Protein AF-A0A9Q0IZZ0-F1 (afdb_monomer_lite)

pLDDT: mean 81.44, std 19.73, range [28.39, 98.38]

Secondary structure (DSSP, 8-state):
-----------------S---PPSTT-TT----HHHHHHHHHHHHHHHHHHHHHPPPSSHHHHHHHHHH----B----HHHHHHHTT--TTSHHHHHHHHHHHHHHHHHHHHHHHHHHHHH---TTGGGS----HHHHTTPPPPSSS-HHHHHHHHHHH--S-S--B-----HHHHHHHTPPPTTPPPS-SEEEEEETTEEEEEE------

Radius of gyration: 22.59 Å; chains: 1; bounding box: 78×57×53 Å

Foldseek 3Di:
DDDDDDDPDDDDDPPDDPDFLAADDPGPPDGDDLVVLLVVLLVVLVVLLVCLVVPDDPDVVVNVVCQQAVADADFDFQLQVSCLSSNHDCPDPSSVVVVLSSVVSSQLSSLVSQLVVLQVPNAHNCQVVDPLDDPCVVVVHDHDPPDDVVVSSVSCVVRNGHHNYRHDHDFCVPVCVVVVGHTTSDHDPDQWDWDDDPVGIDIDGNDRPDD

InterPro domains:
  IPR000788 Ribonucleotide reductase large subunit, C-terminal [PF02867] (28-208)
  IPR000788 Ribonucleotide reductase large subunit, C-terminal [PR01183] (32-55)
  IPR000788 Ribonucleotide reductase large subunit, C-terminal [PR01183] (70-92)
  IPR000788 Ribonucleotide reductase large subunit, C-terminal [PR01183] (98-121)
  IPR000788 Ribonucleotide reductase large subunit, C-terminal [PR01183] (160-187)
  IPR039718 Ribonucleoside-diphosphate reductase large subunit [PTHR11573] (22-207)

Structure (mmCIF, N/CA/C/O backbone):
data_AF-A0A9Q0IZZ0-F1
#
_entry.id   AF-A0A9Q0IZZ0-F1
#
loop_
_atom_site.group_PDB
_atom_site.id
_atom_site.type_symbol
_atom_site.label_atom_id
_atom_site.label_alt_id
_atom_site.label_comp_id
_atom_site.label_asym_id
_atom_site.label_entity_id
_atom_site.label_seq_id
_atom_site.pdbx_PDB_ins_code
_atom_site.Cartn_x
_atom_site.Cartn_y
_atom_site.Cartn_z
_atom_site.occupancy
_atom_site.B_iso_or_equiv
_atom_site.auth_seq_id
_atom_site.auth_comp_id
_atom_site.auth_asym_id
_atom_site.auth_atom_id
_atom_site.pdbx_PDB_model_num
ATOM 1 N N . MET A 1 1 ? -50.814 38.596 25.437 1.00 39.28 1 MET A N 1
ATOM 2 C CA . MET A 1 1 ? -50.962 38.287 23.999 1.00 39.28 1 MET A CA 1
ATOM 3 C C . MET A 1 1 ? -49.588 38.466 23.349 1.00 39.28 1 MET A C 1
ATOM 5 O O . MET A 1 1 ? -49.321 39.499 22.764 1.00 39.28 1 MET A O 1
ATOM 9 N N . THR A 1 2 ? -48.574 37.743 23.834 1.00 31.58 2 THR A N 1
ATOM 10 C CA . THR A 1 2 ? -47.994 36.507 23.250 1.00 31.58 2 THR A CA 1
ATOM 11 C C . THR A 1 2 ? -47.477 36.714 21.826 1.00 31.58 2 THR A C 1
ATOM 13 O O . THR A 1 2 ? -48.228 36.617 20.860 1.00 31.58 2 THR A O 1
ATOM 16 N N . ALA A 1 3 ? -46.182 37.027 21.746 1.00 32.81 3 ALA A N 1
ATOM 17 C CA . ALA A 1 3 ? -45.392 37.084 20.526 1.00 32.81 3 ALA A CA 1
ATOM 18 C C . ALA A 1 3 ? -45.198 35.667 19.960 1.00 32.81 3 ALA A C 1
ATOM 20 O O . ALA A 1 3 ? -44.815 34.755 20.692 1.00 32.81 3 ALA A O 1
ATOM 21 N N . ASN A 1 4 ? -45.476 35.497 18.667 1.00 32.34 4 ASN A N 1
ATOM 22 C CA . ASN A 1 4 ? -45.244 34.254 17.939 1.00 32.34 4 ASN A CA 1
ATOM 23 C C . ASN A 1 4 ? -43.753 34.112 17.612 1.00 32.34 4 ASN A C 1
ATOM 25 O O . ASN A 1 4 ? -43.205 34.888 16.830 1.00 32.34 4 ASN A O 1
ATOM 29 N N . HIS A 1 5 ? -43.128 33.100 18.205 1.00 33.25 5 HIS A N 1
ATOM 30 C CA . HIS A 1 5 ? -41.853 32.530 17.783 1.00 33.25 5 HIS A CA 1
ATOM 31 C C . HIS A 1 5 ? -42.109 31.632 16.559 1.00 33.25 5 HIS A C 1
ATOM 33 O O . HIS A 1 5 ? -42.972 30.759 16.648 1.00 33.25 5 HIS A O 1
ATOM 39 N N . PRO A 1 6 ? -41.398 31.788 15.431 1.00 34.41 6 PRO A N 1
ATOM 40 C CA . PRO A 1 6 ? -41.331 30.742 14.426 1.00 34.41 6 PRO A CA 1
ATOM 41 C C . PRO A 1 6 ? -40.165 29.800 14.747 1.00 34.41 6 PRO A C 1
ATOM 43 O O . PRO A 1 6 ? -39.001 30.207 14.740 1.00 34.41 6 PRO A O 1
ATOM 46 N N . ASP A 1 7 ? -40.501 28.543 15.030 1.00 35.91 7 ASP A N 1
ATOM 47 C CA . ASP A 1 7 ? -39.578 27.413 15.104 1.00 35.91 7 ASP A CA 1
ATOM 48 C C . ASP A 1 7 ? -38.925 27.177 13.733 1.00 35.91 7 ASP A C 1
ATOM 50 O O . ASP A 1 7 ? -39.538 26.638 12.811 1.00 35.91 7 ASP A O 1
ATOM 54 N N . PHE A 1 8 ? -37.659 27.569 13.589 1.00 33.00 8 PHE A N 1
ATOM 55 C CA . PHE A 1 8 ? -36.826 27.196 12.446 1.00 33.00 8 PHE A CA 1
ATOM 56 C C . PHE A 1 8 ? -36.131 25.860 12.740 1.00 33.00 8 PHE A C 1
ATOM 58 O O . PHE A 1 8 ? -34.946 25.796 13.054 1.00 33.00 8 PHE A O 1
ATOM 65 N N . ALA A 1 9 ? -36.891 24.772 12.644 1.00 40.91 9 ALA A N 1
ATOM 66 C CA . ALA A 1 9 ? -36.350 23.425 12.529 1.00 40.91 9 ALA A CA 1
ATOM 67 C C . ALA A 1 9 ? -36.699 22.890 11.136 1.00 40.91 9 ALA A C 1
ATOM 69 O O . ALA A 1 9 ? -37.775 22.339 10.924 1.00 40.91 9 ALA A O 1
ATOM 70 N N . SER A 1 10 ? -35.807 23.070 10.158 1.00 28.39 10 SER A N 1
ATOM 71 C CA . SER A 1 10 ? -35.897 22.333 8.893 1.00 28.39 10 SER A CA 1
ATOM 72 C C . SER A 1 10 ? -34.517 21.978 8.332 1.00 28.39 10 SER A C 1
ATOM 74 O O . SER A 1 10 ? -33.776 22.811 7.825 1.00 28.39 10 SER A O 1
ATOM 76 N N . SER A 1 11 ? -34.217 20.683 8.483 1.00 30.38 11 SER A N 1
ATOM 77 C CA . SER A 1 11 ? -33.481 19.808 7.561 1.00 30.38 11 SER A CA 1
ATOM 78 C C . SER A 1 11 ? -32.132 20.287 7.018 1.00 30.38 11 SER A C 1
ATOM 80 O O . SER A 1 11 ? -32.048 20.847 5.926 1.00 30.38 11 SER A O 1
ATOM 82 N N . VAL A 1 12 ? -31.057 19.906 7.713 1.00 35.44 12 VAL A N 1
ATOM 83 C CA . VAL A 1 12 ? -29.756 19.689 7.061 1.00 35.44 12 VAL A CA 1
ATOM 84 C C . VAL A 1 12 ? -29.856 18.379 6.262 1.00 35.44 12 VAL A C 1
ATOM 86 O O . VAL A 1 12 ? -30.313 17.385 6.833 1.00 35.44 12 VAL A O 1
ATOM 89 N N . PRO A 1 13 ? -29.481 18.338 4.970 1.00 32.31 13 PRO A N 1
ATOM 90 C CA . PRO A 1 13 ? -29.526 17.111 4.187 1.00 32.31 13 PRO A CA 1
ATOM 91 C C . PRO A 1 13 ? -28.508 16.113 4.740 1.00 32.31 13 PRO A C 1
ATOM 93 O O . PRO A 1 13 ? -27.316 16.405 4.818 1.00 32.31 13 PRO A O 1
ATOM 96 N N . THR A 1 14 ? -28.972 14.931 5.137 1.00 35.88 14 THR A N 1
ATOM 97 C CA . THR A 1 14 ? -28.103 13.807 5.483 1.00 35.88 14 THR A CA 1
ATOM 98 C C . THR A 1 14 ? -27.496 13.278 4.187 1.00 35.88 14 THR A C 1
ATOM 100 O O . THR A 1 14 ? -28.114 12.477 3.488 1.00 35.88 14 THR A O 1
ATOM 103 N N . GLU A 1 15 ? -26.311 13.769 3.823 1.00 34.94 15 GLU A N 1
ATOM 104 C CA . GLU A 1 15 ? -25.554 13.195 2.714 1.00 34.94 15 GLU A CA 1
ATOM 105 C C . GLU A 1 15 ? -25.262 11.720 3.013 1.00 34.94 15 GLU A C 1
ATOM 107 O O . GLU A 1 15 ? -24.741 11.346 4.069 1.00 34.94 15 GLU A O 1
ATOM 112 N N . SER A 1 16 ? -25.675 10.866 2.080 1.00 40.00 16 SER A N 1
ATOM 113 C CA . SER A 1 16 ? -25.486 9.424 2.112 1.00 40.00 16 SER A CA 1
ATOM 114 C C . SER A 1 16 ? -24.006 9.097 1.920 1.00 40.00 16 SER A C 1
ATOM 116 O O . SER A 1 16 ? -23.553 8.843 0.804 1.00 40.00 16 SER A O 1
ATOM 118 N N . HIS A 1 17 ? -23.235 9.124 3.003 1.00 36.56 17 HIS A N 1
ATOM 119 C CA . HIS A 1 17 ? -21.863 8.634 2.981 1.00 36.56 17 HIS A CA 1
ATOM 120 C C . HIS A 1 17 ? -21.839 7.100 3.084 1.00 36.56 17 HIS A C 1
ATOM 122 O O . HIS A 1 17 ? -22.561 6.535 3.913 1.00 36.56 17 HIS A O 1
ATOM 128 N N . PRO A 1 18 ? -21.019 6.415 2.270 1.00 41.31 18 PRO A N 1
ATOM 129 C CA . PRO A 1 18 ? -20.966 4.959 2.232 1.00 41.31 18 PRO A CA 1
ATOM 130 C C . PRO A 1 18 ? -20.439 4.393 3.559 1.00 41.31 18 PRO A C 1
ATOM 132 O O . PRO A 1 18 ? -19.535 4.959 4.167 1.00 41.31 18 PRO A O 1
ATOM 135 N N . SER A 1 19 ? -21.064 3.298 4.011 1.00 44.62 19 SER A N 1
ATOM 136 C CA . SER A 1 19 ? -20.677 2.383 5.106 1.00 44.62 19 SER A CA 1
ATOM 137 C C . SER A 1 19 ? -19.572 2.884 6.056 1.00 44.62 19 SER A C 1
ATOM 139 O O . SER A 1 19 ? -18.457 2.359 6.057 1.00 44.62 19 SER A O 1
ATOM 141 N N . LYS A 1 20 ? -19.875 3.902 6.870 1.00 50.19 20 LYS A N 1
ATOM 142 C CA . LYS A 1 20 ? -18.992 4.361 7.950 1.00 50.19 20 LYS A CA 1
ATOM 143 C C . LYS A 1 20 ? -18.985 3.302 9.055 1.00 50.19 20 LYS A C 1
ATOM 145 O O . LYS A 1 20 ? -20.026 3.039 9.653 1.00 50.19 20 LYS A O 1
ATOM 150 N N . LEU A 1 21 ? -17.829 2.698 9.332 1.00 52.88 21 LEU A N 1
ATOM 151 C CA . LEU A 1 21 ? -17.605 1.979 10.590 1.00 52.88 21 LEU A CA 1
ATOM 152 C C . LEU A 1 21 ? -17.657 3.024 11.708 1.00 52.88 21 LEU A C 1
ATOM 154 O O . LEU A 1 21 ? -16.754 3.848 11.825 1.00 52.88 21 LEU A O 1
ATOM 158 N N . VAL A 1 22 ? -18.762 3.047 12.452 1.00 55.75 22 VAL A N 1
ATOM 159 C CA . VAL A 1 22 ? -18.977 3.987 13.558 1.00 55.75 22 VAL A CA 1
ATOM 160 C C . VAL A 1 22 ? -18.319 3.408 14.803 1.00 55.75 22 VAL A C 1
ATOM 162 O O . VAL A 1 22 ? -18.614 2.274 15.185 1.00 55.75 22 VAL A O 1
ATOM 165 N N . GLY A 1 23 ? -17.430 4.184 15.423 1.00 52.41 23 GLY A N 1
ATOM 166 C CA . GLY A 1 23 ? -16.821 3.816 16.699 1.00 52.41 23 GLY A CA 1
ATOM 167 C C . GLY A 1 23 ? -17.846 3.615 17.826 1.00 52.41 23 GLY A C 1
ATOM 168 O O . GLY A 1 23 ? -19.000 4.044 17.734 1.00 52.41 23 GLY A O 1
ATOM 169 N N . SER A 1 24 ? -17.456 2.923 18.900 1.00 48.88 24 SER A N 1
ATOM 170 C CA . SER A 1 24 ? -18.399 2.557 19.970 1.00 48.88 24 SER A CA 1
ATOM 171 C C . SER A 1 24 ? -18.904 3.759 20.803 1.00 48.88 24 SER A C 1
ATOM 173 O O . SER A 1 24 ? -18.258 4.799 20.906 1.00 48.88 24 SER A O 1
ATOM 175 N N . ARG A 1 25 ? -20.114 3.585 21.371 1.00 45.19 25 ARG A N 1
ATOM 176 C CA . ARG A 1 25 ? -20.923 4.462 22.256 1.00 45.19 25 ARG A CA 1
ATOM 177 C C . ARG A 1 25 ? -20.346 5.855 22.590 1.00 45.19 25 ARG A C 1
ATOM 179 O O . ARG A 1 25 ? -19.694 6.042 23.609 1.00 45.19 25 ARG A O 1
ATOM 186 N N . GLY A 1 26 ? -20.762 6.860 21.812 1.00 51.38 26 GLY A N 1
ATOM 187 C CA . GLY A 1 26 ? -20.598 8.296 22.116 1.00 51.38 26 GLY A CA 1
ATOM 188 C C . GLY A 1 26 ? -20.161 9.132 20.910 1.00 51.38 26 GLY A C 1
ATOM 189 O O . GLY A 1 26 ? -20.473 10.315 20.805 1.00 51.38 26 GLY A O 1
ATOM 190 N N . SER A 1 27 ? -19.536 8.486 19.935 1.00 51.50 27 SER A N 1
ATOM 191 C CA . SER A 1 27 ? -18.874 9.080 18.779 1.00 51.50 27 SER A CA 1
ATOM 192 C C . SER A 1 27 ? -19.739 9.001 17.518 1.00 51.50 27 SER A C 1
ATOM 194 O O . SER A 1 27 ? -19.409 8.324 16.550 1.00 51.50 27 SER A O 1
ATOM 196 N N . LYS A 1 28 ? -20.858 9.741 17.483 1.00 54.09 28 LYS A N 1
ATOM 197 C CA . LYS A 1 28 ? -21.762 9.768 16.308 1.00 54.09 28 LYS A CA 1
ATOM 198 C C . LYS A 1 28 ? -21.085 10.175 14.981 1.00 54.09 28 LYS A C 1
ATOM 200 O O . LYS A 1 28 ? -21.692 9.968 13.937 1.00 54.09 28 LYS A O 1
ATOM 205 N N . ASN A 1 29 ? -19.854 10.700 15.013 1.00 65.50 29 ASN A N 1
ATOM 206 C CA . ASN A 1 29 ? -19.130 11.224 13.850 1.00 65.50 29 ASN A CA 1
ATOM 207 C C . ASN A 1 29 ? -17.701 10.669 13.651 1.00 65.50 29 ASN A C 1
ATOM 209 O O . ASN A 1 29 ? -16.995 11.198 12.797 1.00 65.50 29 ASN A O 1
ATOM 213 N N . ILE A 1 30 ? -17.247 9.648 14.392 1.00 76.12 30 ILE A N 1
ATOM 214 C CA . ILE A 1 30 ? -15.901 9.076 14.173 1.00 76.12 30 ILE A CA 1
ATOM 215 C C . ILE A 1 30 ? -16.014 7.876 13.227 1.00 76.12 30 ILE A C 1
ATOM 217 O O . ILE A 1 30 ? -16.771 6.943 13.495 1.00 76.12 30 ILE A O 1
ATOM 221 N N . TYR A 1 31 ? -15.276 7.927 12.118 1.00 84.19 31 TYR A N 1
ATOM 222 C CA . TYR A 1 31 ? -15.227 6.889 11.091 1.00 84.19 31 TYR A CA 1
ATOM 223 C C . TYR A 1 31 ? -13.818 6.771 10.506 1.00 84.19 31 TYR A C 1
ATOM 225 O O . TYR A 1 31 ? -13.031 7.713 10.579 1.00 84.19 31 TYR A O 1
ATOM 233 N N . PHE A 1 32 ? -13.516 5.621 9.904 1.00 91.00 32 PHE A N 1
ATOM 234 C CA . PHE A 1 32 ? -12.286 5.424 9.141 1.00 91.00 32 PHE A CA 1
ATOM 235 C C . PHE A 1 32 ? -12.501 5.818 7.673 1.00 91.00 32 PHE A C 1
ATOM 237 O O . PHE A 1 32 ? -13.441 5.339 7.035 1.00 91.00 32 PHE A O 1
ATOM 244 N N . ASP A 1 33 ? -11.654 6.702 7.144 1.00 94.38 33 ASP A N 1
ATOM 245 C CA . ASP A 1 33 ? -11.764 7.219 5.777 1.00 94.38 33 ASP A CA 1
ATOM 246 C C . ASP A 1 33 ? -10.887 6.414 4.804 1.00 94.38 33 ASP A C 1
ATOM 248 O O . ASP A 1 33 ? -9.684 6.648 4.663 1.00 94.38 33 ASP A O 1
ATOM 252 N N . PHE A 1 34 ? -11.501 5.434 4.138 1.00 95.75 34 PHE A N 1
ATOM 253 C CA . PHE A 1 34 ? -10.810 4.574 3.175 1.00 95.75 34 PHE A CA 1
ATOM 254 C C . PHE A 1 34 ? -10.445 5.294 1.872 1.00 95.75 34 PHE A C 1
ATOM 256 O O . PHE A 1 34 ? -9.445 4.933 1.258 1.00 95.75 34 PHE A O 1
ATOM 263 N N . GLU A 1 35 ? -11.190 6.326 1.474 1.00 95.31 35 GLU A N 1
ATOM 264 C CA . GLU A 1 35 ? -10.879 7.109 0.271 1.00 95.31 35 GLU A CA 1
ATOM 265 C C . GLU A 1 35 ? -9.619 7.951 0.495 1.00 95.31 35 GLU A C 1
ATOM 267 O O . GLU A 1 35 ? -8.736 8.018 -0.359 1.00 95.31 35 GLU A O 1
ATOM 272 N N . LYS A 1 36 ? -9.454 8.527 1.692 1.00 95.56 36 LYS A N 1
ATOM 273 C CA . LYS A 1 36 ? -8.201 9.209 2.048 1.00 95.56 36 LYS A CA 1
ATOM 274 C C . LYS A 1 36 ? -7.017 8.264 2.174 1.00 95.56 36 LYS A C 1
ATOM 276 O O . LYS A 1 36 ? -5.916 8.623 1.751 1.00 95.56 36 LYS A O 1
ATOM 281 N N . LEU A 1 37 ? -7.226 7.056 2.695 1.00 97.00 37 LEU A N 1
ATOM 282 C CA . LEU A 1 37 ? -6.185 6.029 2.698 1.00 97.00 37 LEU A CA 1
ATOM 283 C C . LEU A 1 37 ? -5.775 5.641 1.269 1.00 97.00 37 LEU A C 1
ATOM 285 O O . LEU A 1 37 ? -4.583 5.496 0.992 1.00 97.00 37 LEU A O 1
ATOM 289 N N . ALA A 1 38 ? -6.746 5.509 0.367 1.00 97.62 38 ALA A N 1
ATOM 290 C CA . ALA A 1 38 ? -6.527 5.238 -1.044 1.00 97.62 38 ALA A CA 1
ATOM 291 C C . ALA A 1 38 ? -5.689 6.338 -1.715 1.00 97.62 38 ALA A C 1
ATOM 293 O O . ALA A 1 38 ? -4.620 6.041 -2.248 1.00 97.62 38 ALA A O 1
ATOM 294 N N . GLU A 1 39 ? -6.108 7.605 -1.607 1.00 97.69 39 GLU A N 1
ATOM 295 C CA . GLU A 1 39 ? -5.375 8.763 -2.145 1.00 97.69 39 GLU A CA 1
ATOM 296 C C . GLU A 1 39 ? -3.917 8.798 -1.649 1.00 97.69 39 GLU A C 1
ATOM 298 O O . GLU A 1 39 ? -2.977 8.969 -2.432 1.00 97.69 39 GLU A O 1
ATOM 303 N N . ALA A 1 40 ? -3.713 8.601 -0.341 1.00 97.69 40 ALA A N 1
ATOM 304 C CA . ALA A 1 40 ? -2.382 8.587 0.255 1.00 97.69 40 ALA A CA 1
ATOM 305 C C . ALA A 1 40 ? -1.536 7.414 -0.262 1.00 97.69 40 ALA A C 1
ATOM 307 O O . ALA A 1 40 ? -0.356 7.589 -0.570 1.00 97.69 40 ALA A O 1
ATOM 308 N N . THR A 1 41 ? -2.135 6.230 -0.401 1.00 98.06 41 THR A N 1
ATOM 309 C CA . THR A 1 41 ? -1.455 5.030 -0.904 1.00 98.06 41 THR A CA 1
ATOM 310 C C . THR A 1 41 ? -1.002 5.203 -2.352 1.00 98.06 41 THR A C 1
ATOM 312 O O . THR A 1 41 ? 0.135 4.854 -2.685 1.00 98.06 41 THR A O 1
ATOM 315 N N . GLU A 1 42 ? -1.849 5.763 -3.218 1.00 98.12 42 GLU A N 1
ATOM 316 C CA . GLU A 1 42 ? -1.498 6.035 -4.618 1.00 98.12 42 GLU A CA 1
ATOM 317 C C . GLU A 1 42 ? -0.323 7.025 -4.701 1.00 98.12 42 GLU A C 1
ATOM 319 O O . GLU A 1 42 ? 0.653 6.785 -5.420 1.00 98.12 42 GLU A O 1
ATOM 324 N N . ALA A 1 43 ? -0.354 8.091 -3.891 1.00 97.88 43 ALA A N 1
ATOM 325 C CA . ALA A 1 43 ? 0.730 9.067 -3.815 1.00 97.88 43 ALA A CA 1
ATOM 326 C C . ALA A 1 43 ? 2.051 8.448 -3.321 1.00 97.88 43 ALA A C 1
ATOM 328 O O . ALA A 1 43 ? 3.108 8.684 -3.912 1.00 97.88 43 ALA A O 1
ATOM 329 N N . VAL A 1 44 ? 2.008 7.628 -2.264 1.00 97.69 44 VAL A N 1
ATOM 330 C CA . VAL A 1 44 ? 3.190 6.922 -1.739 1.00 97.69 44 VAL A CA 1
ATOM 331 C C . VAL A 1 44 ? 3.754 5.957 -2.780 1.00 97.69 44 VAL A C 1
ATOM 333 O O . VAL A 1 44 ? 4.964 5.952 -2.999 1.00 97.69 44 VAL A O 1
ATOM 336 N N . THR A 1 45 ? 2.898 5.206 -3.476 1.00 98.19 45 THR A N 1
ATOM 337 C CA . THR A 1 45 ? 3.308 4.278 -4.543 1.00 98.19 45 THR A CA 1
ATOM 338 C C . THR A 1 45 ? 4.073 5.013 -5.645 1.00 98.19 45 THR A C 1
ATOM 340 O O . THR A 1 45 ? 5.165 4.597 -6.037 1.00 98.19 45 THR A O 1
ATOM 343 N N . PHE A 1 46 ? 3.552 6.157 -6.097 1.00 97.50 46 PHE A N 1
ATOM 344 C CA . PHE A 1 46 ? 4.223 6.988 -7.095 1.00 97.50 46 PHE A CA 1
ATOM 345 C C . PHE A 1 46 ? 5.574 7.524 -6.596 1.00 97.50 46 PHE A C 1
ATOM 347 O O . PHE A 1 46 ? 6.578 7.459 -7.312 1.00 97.50 46 PHE A O 1
ATOM 354 N N . ASN A 1 47 ? 5.618 8.018 -5.357 1.00 97.69 47 ASN A N 1
ATOM 355 C CA . ASN A 1 47 ? 6.835 8.560 -4.757 1.00 97.69 47 ASN A CA 1
ATOM 356 C C . ASN A 1 47 ? 7.926 7.492 -4.608 1.00 97.69 47 ASN A C 1
ATOM 358 O O . ASN A 1 47 ? 9.068 7.732 -5.000 1.00 97.69 47 ASN A O 1
ATOM 362 N N . LEU A 1 48 ? 7.579 6.307 -4.098 1.00 97.12 48 LEU A N 1
ATOM 363 C CA . LEU A 1 48 ? 8.514 5.191 -3.947 1.00 97.12 48 LEU A CA 1
ATOM 364 C C . LEU A 1 48 ? 9.020 4.698 -5.306 1.00 97.12 48 LEU A C 1
ATOM 366 O O . LEU A 1 48 ? 10.221 4.476 -5.459 1.00 97.12 48 LEU A O 1
ATOM 370 N N . ASN A 1 49 ? 8.149 4.617 -6.319 1.00 97.44 49 ASN A N 1
ATOM 371 C CA . ASN A 1 49 ? 8.589 4.268 -7.667 1.00 97.44 49 ASN A CA 1
ATOM 372 C C . ASN A 1 49 ? 9.596 5.289 -8.221 1.00 97.44 49 ASN A C 1
ATOM 374 O O . ASN A 1 49 ? 10.591 4.894 -8.822 1.00 97.44 49 ASN A O 1
ATOM 378 N N . LYS A 1 50 ? 9.378 6.588 -7.991 1.00 96.69 50 LYS A N 1
ATOM 379 C CA . LYS A 1 50 ? 10.300 7.644 -8.434 1.00 96.69 50 LYS A CA 1
ATOM 380 C C . LYS A 1 50 ? 11.640 7.606 -7.694 1.00 96.69 50 LYS A C 1
ATOM 382 O O . LYS A 1 50 ? 12.675 7.912 -8.285 1.00 96.69 50 LYS A O 1
ATOM 387 N N . ILE A 1 51 ? 11.638 7.226 -6.414 1.00 96.12 51 ILE A N 1
ATOM 388 C CA . ILE A 1 51 ? 12.864 7.092 -5.617 1.00 96.12 51 ILE A CA 1
ATOM 389 C C . ILE A 1 51 ? 13.811 6.063 -6.239 1.00 96.12 51 ILE A C 1
ATOM 391 O O . ILE A 1 51 ? 15.010 6.311 -6.241 1.00 96.12 51 ILE A O 1
ATOM 395 N N . ILE A 1 52 ? 13.308 4.973 -6.829 1.00 95.00 52 ILE A N 1
ATOM 396 C CA . ILE A 1 52 ? 14.148 3.957 -7.492 1.00 95.00 52 ILE A CA 1
ATOM 397 C C . ILE A 1 52 ? 15.064 4.581 -8.557 1.00 95.00 52 ILE A C 1
ATOM 399 O O . ILE A 1 52 ? 16.232 4.212 -8.656 1.00 95.00 52 ILE A O 1
ATOM 403 N N . ASP A 1 53 ? 14.569 5.553 -9.323 1.00 93.88 53 ASP A N 1
ATOM 404 C CA . ASP A 1 53 ? 15.342 6.162 -10.411 1.00 93.88 53 ASP A CA 1
ATOM 405 C C . ASP A 1 53 ? 16.305 7.254 -9.922 1.00 93.88 53 ASP A C 1
ATOM 407 O O . ASP A 1 53 ? 17.350 7.483 -10.531 1.00 93.88 53 ASP A O 1
ATOM 411 N N . VAL A 1 54 ? 15.961 7.930 -8.821 1.00 95.06 54 VAL A N 1
ATOM 412 C CA . VAL A 1 54 ? 16.756 9.030 -8.243 1.00 95.06 54 VAL A CA 1
ATOM 413 C C . VAL A 1 54 ? 17.792 8.524 -7.233 1.00 95.06 54 VAL A C 1
ATOM 415 O O . VAL A 1 54 ? 18.761 9.224 -6.938 1.00 95.06 54 VAL A O 1
ATOM 418 N N . ASN A 1 55 ? 17.605 7.320 -6.692 1.00 93.00 55 ASN A N 1
ATOM 419 C CA . ASN A 1 55 ? 18.458 6.778 -5.647 1.00 93.00 55 ASN A CA 1
ATOM 420 C C . ASN A 1 55 ? 19.913 6.622 -6.116 1.00 93.00 55 ASN A C 1
ATOM 422 O O . ASN A 1 55 ? 20.197 6.159 -7.224 1.00 93.00 55 ASN A O 1
ATOM 426 N N . TYR A 1 56 ? 20.849 6.966 -5.233 1.00 92.50 56 TYR A N 1
ATOM 427 C CA . TYR A 1 56 ? 22.267 6.736 -5.472 1.00 92.50 56 TYR A CA 1
ATOM 428 C C . TYR A 1 56 ? 22.647 5.331 -5.004 1.00 92.50 56 TYR A C 1
ATOM 430 O O . TYR A 1 56 ? 22.577 5.006 -3.820 1.00 92.50 56 TYR A O 1
ATOM 438 N N . TYR A 1 57 ? 23.070 4.490 -5.944 1.00 92.50 57 TYR A N 1
ATOM 439 C CA . TYR A 1 57 ? 23.471 3.118 -5.660 1.00 92.50 57 TYR A CA 1
ATOM 440 C C . TYR A 1 57 ? 24.989 3.022 -5.509 1.00 92.50 57 TYR A C 1
ATOM 442 O O . TYR A 1 57 ? 25.728 3.232 -6.465 1.00 92.50 57 TYR A O 1
ATOM 450 N N . HIS A 1 58 ? 25.452 2.642 -4.316 1.00 91.31 58 HIS A N 1
ATOM 451 C CA . HIS A 1 58 ? 26.876 2.400 -4.051 1.00 91.31 58 HIS A CA 1
ATOM 452 C C . HIS A 1 58 ? 27.405 1.109 -4.696 1.00 91.31 58 HIS A C 1
ATOM 454 O O . HIS A 1 58 ? 28.608 0.972 -4.901 1.00 91.31 58 HIS A O 1
ATOM 460 N N . VAL A 1 59 ? 26.517 0.153 -4.991 1.00 94.81 59 VAL A N 1
ATOM 461 C CA . VAL A 1 59 ? 26.864 -1.160 -5.548 1.00 94.81 59 VAL A CA 1
ATOM 462 C C . VAL A 1 59 ? 26.006 -1.435 -6.780 1.00 94.81 59 VAL A C 1
ATOM 464 O O . VAL A 1 59 ? 24.778 -1.363 -6.718 1.00 94.81 59 VAL A O 1
ATOM 467 N N . GLU A 1 60 ? 26.646 -1.804 -7.890 1.00 92.88 60 GLU A N 1
ATOM 468 C CA . GLU A 1 60 ? 25.964 -2.010 -9.176 1.00 92.88 60 GLU A CA 1
ATOM 469 C C . GLU A 1 60 ? 24.954 -3.168 -9.140 1.00 92.88 60 GLU A C 1
ATOM 471 O O . GLU A 1 60 ? 23.903 -3.106 -9.773 1.00 92.88 60 GLU A O 1
ATOM 476 N N . SER A 1 61 ? 25.215 -4.211 -8.344 1.00 92.25 61 SER A N 1
ATOM 477 C CA . SER A 1 61 ? 24.264 -5.315 -8.167 1.00 92.25 61 SER A CA 1
ATOM 478 C C . SER A 1 61 ? 22.930 -4.845 -7.578 1.00 92.25 61 SER A C 1
ATOM 480 O O . SER A 1 61 ? 21.880 -5.310 -8.023 1.00 92.25 61 SER A O 1
ATOM 482 N N . ALA A 1 62 ? 22.960 -3.895 -6.637 1.00 90.31 62 ALA A N 1
ATOM 483 C CA . ALA A 1 62 ? 21.762 -3.311 -6.040 1.00 90.31 62 ALA A CA 1
ATOM 484 C C . ALA A 1 62 ? 21.002 -2.437 -7.048 1.00 90.31 62 ALA A C 1
ATOM 486 O O . ALA A 1 62 ? 19.782 -2.552 -7.158 1.00 90.31 62 ALA A O 1
ATOM 487 N N . ARG A 1 63 ? 21.722 -1.625 -7.839 1.00 92.62 63 ARG A N 1
ATOM 488 C CA . ARG A 1 63 ? 21.131 -0.825 -8.925 1.00 92.62 63 ARG A CA 1
ATOM 489 C C . ARG A 1 63 ? 20.406 -1.714 -9.927 1.00 92.62 63 ARG A C 1
ATOM 491 O O . ARG A 1 63 ? 19.237 -1.479 -10.222 1.00 92.62 63 ARG A O 1
ATOM 498 N N . ARG A 1 64 ? 21.086 -2.753 -10.419 1.00 92.38 64 ARG A N 1
ATOM 499 C CA . ARG A 1 64 ? 20.518 -3.699 -11.382 1.00 92.38 64 ARG A CA 1
ATOM 500 C C . ARG A 1 64 ? 19.263 -4.367 -10.824 1.00 92.38 64 ARG A C 1
ATOM 502 O O . ARG A 1 64 ? 18.243 -4.363 -11.497 1.00 92.38 64 ARG A O 1
ATOM 509 N N . SER A 1 65 ? 19.321 -4.871 -9.591 1.00 92.56 65 SER A N 1
ATOM 510 C CA . SER A 1 65 ? 18.176 -5.512 -8.930 1.00 92.56 65 SER A CA 1
ATOM 511 C C . SER A 1 65 ? 16.966 -4.576 -8.832 1.00 92.56 65 SER A C 1
ATOM 513 O O . SER A 1 65 ? 15.860 -4.938 -9.237 1.00 92.56 65 SER A O 1
ATOM 515 N N . ASN A 1 66 ? 17.166 -3.343 -8.353 1.00 92.31 66 ASN A N 1
ATOM 516 C CA . ASN A 1 66 ? 16.067 -2.391 -8.201 1.00 92.31 66 ASN A CA 1
ATOM 517 C C . ASN A 1 66 ? 15.489 -1.938 -9.541 1.00 92.31 66 ASN A C 1
ATOM 519 O O . ASN A 1 66 ? 14.280 -1.780 -9.636 1.00 92.31 66 ASN A O 1
ATOM 523 N N . LEU A 1 67 ? 16.305 -1.747 -10.578 1.00 92.44 67 LEU A N 1
ATOM 524 C CA . LEU A 1 67 ? 15.787 -1.367 -11.894 1.00 92.44 67 LEU A CA 1
ATOM 525 C C . LEU A 1 67 ? 15.042 -2.523 -12.579 1.00 92.44 67 LEU A C 1
ATOM 527 O O . LEU A 1 67 ? 14.043 -2.275 -13.250 1.00 92.44 67 LEU A O 1
ATOM 531 N N . GLN A 1 68 ? 15.476 -3.769 -12.355 1.00 92.94 68 GLN A N 1
ATOM 532 C CA . GLN A 1 68 ? 14.855 -4.966 -12.931 1.00 92.94 68 GLN A CA 1
ATOM 533 C C . GLN A 1 68 ? 13.507 -5.319 -12.298 1.00 92.94 68 GLN A C 1
ATOM 535 O O . GLN A 1 68 ? 12.568 -5.693 -13.005 1.00 92.94 68 GLN A O 1
ATOM 540 N N . HIS A 1 69 ? 13.411 -5.239 -10.969 1.00 93.31 69 HIS A N 1
ATOM 541 C CA . HIS A 1 69 ? 12.235 -5.704 -10.221 1.00 93.31 69 HIS A CA 1
ATOM 542 C C . HIS A 1 69 ? 11.377 -4.565 -9.670 1.00 93.31 69 HIS A C 1
ATOM 544 O O . HIS A 1 69 ? 10.193 -4.760 -9.390 1.00 93.31 69 HIS A O 1
ATOM 550 N N . ARG A 1 70 ? 11.963 -3.378 -9.497 1.00 95.69 70 ARG A N 1
ATOM 551 C CA . ARG A 1 70 ? 11.309 -2.169 -8.981 1.00 95.69 70 ARG A CA 1
ATOM 552 C C . ARG A 1 70 ? 10.485 -2.407 -7.714 1.00 95.69 70 ARG A C 1
ATOM 554 O O . ARG A 1 70 ? 9.374 -1.900 -7.594 1.00 95.69 70 ARG A O 1
ATOM 561 N N . THR A 1 71 ? 11.011 -3.203 -6.789 1.00 94.44 71 THR A N 1
ATOM 562 C CA . THR A 1 71 ? 10.376 -3.482 -5.496 1.00 94.44 71 THR A CA 1
ATOM 563 C C . THR A 1 71 ? 10.191 -2.199 -4.692 1.00 94.44 71 THR A C 1
ATOM 565 O O . THR A 1 71 ? 11.125 -1.400 -4.585 1.00 94.44 71 THR A O 1
ATOM 568 N N . ILE A 1 72 ? 8.997 -2.021 -4.128 1.00 96.62 72 ILE A N 1
ATOM 569 C CA . ILE A 1 72 ? 8.702 -0.986 -3.139 1.00 96.62 72 ILE A CA 1
ATOM 570 C C . ILE A 1 72 ? 8.054 -1.626 -1.911 1.00 96.62 72 ILE A C 1
ATOM 572 O O . ILE A 1 72 ? 7.376 -2.645 -2.019 1.00 96.62 72 ILE A O 1
ATOM 576 N N . ASP A 1 73 ? 8.238 -0.978 -0.766 1.00 94.50 73 ASP A N 1
ATOM 577 C CA . ASP A 1 73 ? 7.823 -1.496 0.534 1.00 94.50 73 ASP A CA 1
ATOM 578 C C . ASP A 1 73 ? 6.938 -0.464 1.243 1.00 94.50 73 ASP A C 1
ATOM 580 O O . ASP A 1 73 ? 7.417 0.462 1.898 1.00 94.50 73 ASP A O 1
ATOM 584 N N . ILE A 1 74 ? 5.621 -0.596 1.077 1.00 95.81 74 ILE A N 1
ATOM 585 C CA . ILE A 1 74 ? 4.626 0.226 1.772 1.00 95.81 74 ILE A CA 1
ATOM 586 C C . ILE A 1 74 ? 4.282 -0.441 3.104 1.00 95.81 74 ILE A C 1
ATOM 588 O O . ILE A 1 74 ? 3.821 -1.585 3.146 1.00 95.81 74 ILE A O 1
ATOM 592 N N . GLY A 1 75 ? 4.496 0.295 4.192 1.00 92.88 75 GLY A N 1
ATOM 593 C CA . GLY A 1 75 ? 4.113 -0.091 5.545 1.00 92.88 75 GLY A CA 1
ATOM 594 C C . GLY A 1 75 ? 3.057 0.838 6.136 1.00 92.88 75 GLY A C 1
ATOM 595 O O . GLY A 1 75 ? 2.635 1.815 5.518 1.00 92.88 75 GLY A O 1
ATOM 596 N N . VAL A 1 76 ? 2.654 0.537 7.367 1.00 92.12 76 VAL A N 1
ATOM 597 C CA . VAL A 1 76 ? 1.756 1.372 8.170 1.00 92.12 76 VAL A CA 1
ATOM 598 C C . VAL A 1 76 ? 2.339 1.552 9.565 1.00 92.12 76 VAL A C 1
ATOM 600 O O . VAL A 1 76 ? 3.233 0.814 9.970 1.00 92.12 76 VAL A O 1
ATOM 603 N N . GLN A 1 77 ? 1.827 2.532 10.295 1.00 89.50 77 GLN A N 1
ATOM 604 C CA . GLN A 1 77 ? 2.093 2.747 11.714 1.00 89.50 77 GLN A CA 1
ATOM 605 C C . GLN A 1 77 ? 0.830 3.299 12.374 1.00 89.50 77 GLN A C 1
ATOM 607 O O . GLN A 1 77 ? -0.030 3.850 11.684 1.00 89.50 77 GLN A O 1
ATOM 612 N N . GLY A 1 78 ? 0.729 3.177 13.695 1.00 88.06 78 GLY A N 1
ATOM 613 C CA . GLY A 1 78 ? -0.411 3.687 14.453 1.00 88.06 78 GLY A CA 1
ATOM 614 C C . GLY A 1 78 ? -1.704 2.878 14.301 1.00 88.06 78 GLY A C 1
ATOM 615 O O . GLY A 1 78 ? -2.806 3.427 14.407 1.00 88.06 78 GLY A O 1
ATOM 616 N N . LEU A 1 79 ? -1.602 1.568 14.031 1.00 91.25 79 LEU A N 1
ATOM 617 C CA . LEU A 1 79 ? -2.787 0.706 13.946 1.00 91.25 79 LEU A CA 1
ATOM 618 C C . LEU A 1 79 ? -3.516 0.623 15.297 1.00 91.25 79 LEU A C 1
ATOM 620 O O . LEU A 1 79 ? -4.739 0.744 15.352 1.00 91.25 79 LEU A O 1
ATOM 624 N N . ALA A 1 80 ? -2.768 0.468 16.392 1.00 87.69 80 ALA A N 1
ATOM 625 C CA . ALA A 1 80 ? -3.346 0.438 17.731 1.00 87.69 80 ALA A CA 1
ATOM 626 C C . ALA A 1 80 ? -4.011 1.773 18.102 1.00 87.69 80 ALA A C 1
ATOM 628 O O . ALA A 1 80 ? -5.122 1.762 18.632 1.00 87.69 80 ALA A O 1
ATOM 629 N N . ASP A 1 81 ? -3.387 2.910 17.772 1.00 86.62 81 ASP A N 1
ATOM 630 C CA . ASP A 1 81 ? -3.977 4.241 17.960 1.00 86.62 81 ASP A CA 1
ATOM 631 C C . ASP A 1 81 ? -5.311 4.348 17.212 1.00 86.62 81 ASP A C 1
ATOM 633 O O . ASP A 1 81 ? -6.309 4.793 17.772 1.00 86.62 81 ASP A O 1
ATOM 637 N N . THR A 1 82 ? -5.362 3.860 15.968 1.00 90.31 82 THR A N 1
ATOM 638 C CA . THR A 1 82 ? -6.582 3.850 15.148 1.00 90.31 82 THR A CA 1
ATOM 639 C C . THR A 1 82 ? -7.719 3.087 15.832 1.00 90.31 82 THR A C 1
ATOM 641 O O . THR A 1 82 ? -8.843 3.589 15.901 1.00 90.31 82 THR A O 1
ATOM 644 N N . PHE A 1 83 ? -7.447 1.899 16.378 1.00 90.25 83 PHE A N 1
ATOM 645 C CA . PHE A 1 83 ? -8.461 1.129 17.104 1.00 90.25 83 PHE A CA 1
ATOM 646 C C . PHE A 1 83 ? -8.931 1.844 18.371 1.00 90.25 83 PHE A C 1
ATOM 648 O O . PHE A 1 83 ? -10.135 1.897 18.623 1.00 90.25 83 PHE A O 1
ATOM 655 N N . ILE A 1 84 ? -8.018 2.471 19.117 1.00 87.56 84 ILE A N 1
ATOM 656 C CA . ILE A 1 84 ? -8.366 3.265 20.301 1.00 87.56 84 ILE A CA 1
ATOM 657 C C . ILE A 1 84 ? -9.254 4.456 19.927 1.00 87.56 84 ILE A C 1
ATOM 659 O O . ILE A 1 84 ? -10.287 4.664 20.564 1.00 87.56 84 ILE A O 1
ATOM 663 N N . LEU A 1 85 ? -8.902 5.207 18.879 1.00 86.25 85 LEU A N 1
ATOM 664 C CA . LEU A 1 85 ? -9.682 6.353 18.396 1.00 86.25 85 LEU A CA 1
ATOM 665 C C . LEU A 1 85 ? -11.101 5.950 17.969 1.00 86.25 85 LEU A C 1
ATOM 667 O O . LEU A 1 85 ? -12.048 6.718 18.141 1.00 86.25 85 LEU A O 1
ATOM 671 N N . LEU A 1 86 ? -11.259 4.735 17.445 1.00 85.44 86 LEU A N 1
ATOM 672 C CA . LEU A 1 86 ? -12.549 4.163 17.061 1.00 85.44 86 LEU A CA 1
ATOM 673 C C . LEU A 1 86 ? -13.269 3.454 18.220 1.00 85.44 86 LEU A C 1
ATOM 675 O O . LEU A 1 86 ? -14.376 2.945 18.041 1.00 85.44 86 LEU A O 1
ATOM 679 N N . GLY A 1 87 ? -12.685 3.419 19.418 1.00 86.25 87 GLY A N 1
ATOM 680 C CA . GLY A 1 87 ? -13.262 2.725 20.568 1.00 86.25 87 GLY A CA 1
ATOM 681 C C . GLY A 1 87 ? -13.416 1.218 20.342 1.00 86.25 87 GLY A C 1
ATOM 682 O O . GLY A 1 87 ? -14.385 0.629 20.823 1.00 86.25 87 GLY A O 1
ATOM 683 N N . MET A 1 88 ? -12.502 0.614 19.579 1.00 87.25 88 MET A N 1
ATOM 684 C CA . MET A 1 88 ? -12.439 -0.819 19.299 1.00 87.25 88 MET A CA 1
ATOM 685 C C . MET A 1 88 ? -11.343 -1.462 20.154 1.00 87.25 88 MET A C 1
ATOM 687 O O . MET A 1 88 ? -10.226 -0.950 20.236 1.00 87.25 88 MET A O 1
ATOM 691 N N . ALA A 1 89 ? -11.647 -2.595 20.789 1.00 88.56 89 ALA A N 1
ATOM 692 C CA . ALA A 1 89 ? -10.608 -3.407 21.416 1.00 88.56 89 ALA A CA 1
ATOM 693 C C . ALA A 1 89 ? -9.772 -4.091 20.325 1.00 88.56 89 ALA A C 1
ATOM 695 O O . ALA A 1 89 ? -10.309 -4.497 19.299 1.00 88.56 89 ALA A O 1
ATOM 696 N N . PHE A 1 90 ? -8.462 -4.220 20.537 1.00 88.19 90 PHE A N 1
ATOM 697 C CA . PHE A 1 90 ? -7.532 -4.704 19.508 1.00 88.19 90 PHE A CA 1
ATOM 698 C C . PHE A 1 90 ? -7.877 -6.116 18.996 1.00 88.19 90 PHE A C 1
ATOM 700 O O . PHE A 1 90 ? -7.695 -6.423 17.822 1.00 88.19 90 PHE A O 1
ATOM 707 N N . ASP A 1 91 ? -8.393 -6.975 19.872 1.00 90.19 91 ASP A N 1
ATOM 708 C CA . ASP A 1 91 ? -8.795 -8.352 19.582 1.00 90.19 91 ASP A CA 1
ATOM 709 C C . ASP A 1 91 ? -10.268 -8.489 19.152 1.00 90.19 91 ASP A C 1
ATOM 711 O O . ASP A 1 91 ? -10.722 -9.599 18.851 1.00 90.19 91 ASP A O 1
ATOM 715 N N . SER A 1 92 ? -11.017 -7.383 19.081 1.00 91.19 92 SER A N 1
ATOM 716 C CA . SER A 1 92 ? -12.448 -7.407 18.781 1.00 91.19 92 SER A CA 1
ATOM 717 C C . SER A 1 92 ? -12.729 -7.818 17.327 1.00 91.19 92 SER A C 1
ATOM 719 O O . SER A 1 92 ? -11.916 -7.556 16.432 1.00 91.19 92 SER A O 1
ATOM 721 N N . PRO A 1 93 ? -13.890 -8.439 17.039 1.00 92.19 93 PRO A N 1
ATOM 722 C CA . PRO A 1 93 ? -14.277 -8.772 15.667 1.00 92.19 93 PRO A CA 1
ATOM 723 C C . PRO A 1 93 ? -14.297 -7.554 14.729 1.00 92.19 93 PRO A C 1
ATOM 725 O O . PRO A 1 93 ? -13.937 -7.667 13.558 1.00 92.19 93 PRO A O 1
ATOM 728 N N . GLU A 1 94 ? -14.680 -6.383 15.242 1.00 90.31 94 GLU A N 1
ATOM 729 C CA . GLU A 1 94 ? -14.705 -5.123 14.496 1.00 90.31 94 GLU A CA 1
ATOM 730 C C . GLU A 1 94 ? -13.292 -4.650 14.133 1.00 90.31 94 GLU A C 1
ATOM 732 O O . GLU A 1 94 ? -13.061 -4.279 12.982 1.00 90.31 94 GLU A O 1
ATOM 737 N N . ALA A 1 95 ? -12.335 -4.726 15.067 1.00 91.38 95 ALA A N 1
ATOM 738 C CA . ALA A 1 95 ? -10.934 -4.396 14.802 1.00 91.38 95 ALA A CA 1
ATOM 739 C C . ALA A 1 95 ? -10.304 -5.362 13.787 1.00 91.38 95 ALA A C 1
ATOM 741 O O . ALA A 1 95 ? -9.604 -4.935 12.869 1.00 91.38 95 ALA A O 1
ATOM 742 N N . GLN A 1 96 ? -10.612 -6.660 13.884 1.00 92.44 96 GLN A N 1
ATOM 743 C CA . GLN A 1 96 ? -10.157 -7.658 12.911 1.00 92.44 96 GLN A CA 1
ATOM 744 C C . GLN A 1 96 ? -10.704 -7.388 11.504 1.00 92.44 96 GLN A C 1
ATOM 746 O O . GLN A 1 96 ? -9.979 -7.558 10.520 1.00 92.44 96 GLN A O 1
ATOM 751 N N . GLN A 1 97 ? -11.968 -6.971 11.391 1.00 93.19 97 GLN A N 1
ATOM 752 C CA . GLN A 1 97 ? -12.557 -6.613 10.103 1.00 93.19 97 GLN A CA 1
ATOM 753 C C . GLN A 1 97 ? -11.951 -5.321 9.551 1.00 93.19 97 GLN A C 1
ATOM 755 O O . GLN A 1 97 ? -11.549 -5.290 8.392 1.00 93.19 97 GLN A O 1
ATOM 760 N N . LEU A 1 98 ? -11.807 -4.286 10.382 1.00 93.44 98 LEU A N 1
ATOM 761 C CA . LEU A 1 98 ? -11.167 -3.037 9.978 1.00 93.44 98 LEU A CA 1
ATOM 762 C C . LEU A 1 98 ? -9.723 -3.267 9.516 1.00 93.44 98 LEU A C 1
ATOM 764 O O . LEU A 1 98 ? -9.308 -2.702 8.510 1.00 93.44 98 LEU A O 1
ATOM 768 N N . ASN A 1 99 ? -8.974 -4.138 10.195 1.00 94.94 99 ASN A N 1
ATOM 769 C CA . ASN A 1 99 ? -7.629 -4.517 9.777 1.00 94.94 99 ASN A CA 1
ATOM 770 C C . ASN A 1 99 ? -7.616 -5.086 8.347 1.00 94.94 99 ASN A C 1
ATOM 772 O O . ASN A 1 99 ? -6.816 -4.653 7.520 1.00 94.94 99 ASN A O 1
ATOM 776 N N . LYS A 1 100 ? -8.532 -6.014 8.030 1.00 94.75 100 LYS A N 1
ATOM 777 C CA . LYS A 1 100 ? -8.670 -6.555 6.666 1.00 94.75 100 LYS A CA 1
ATOM 778 C C . LYS A 1 100 ? -8.980 -5.446 5.665 1.00 94.75 100 LYS A C 1
ATOM 780 O O . LYS A 1 100 ? -8.306 -5.361 4.647 1.00 94.75 100 LYS A O 1
ATOM 785 N N . ASP A 1 101 ? -9.931 -4.574 5.986 1.00 95.19 101 ASP A N 1
ATOM 786 C CA . ASP A 1 101 ? -10.368 -3.495 5.099 1.00 95.19 101 ASP A CA 1
ATOM 787 C C . ASP A 1 101 ? -9.250 -2.466 4.825 1.00 95.19 101 ASP A C 1
ATOM 789 O O . ASP A 1 101 ? -9.107 -1.986 3.696 1.00 95.19 101 ASP A O 1
ATOM 793 N N . ILE A 1 102 ? -8.436 -2.133 5.836 1.00 96.06 102 ILE A N 1
ATOM 794 C CA . ILE A 1 102 ? -7.283 -1.225 5.707 1.00 96.06 102 ILE A CA 1
ATOM 795 C C . ILE A 1 102 ? -6.265 -1.818 4.735 1.00 96.06 102 ILE A C 1
ATOM 797 O O . ILE A 1 102 ? -5.880 -1.169 3.762 1.00 96.06 102 ILE A O 1
ATOM 801 N N . PHE A 1 103 ? -5.852 -3.064 4.966 1.00 96.81 103 PHE A N 1
ATOM 802 C CA . PHE A 1 103 ? -4.848 -3.714 4.129 1.00 96.81 103 PHE A CA 1
ATOM 803 C C . PHE A 1 103 ? -5.353 -4.035 2.727 1.00 96.81 103 PHE A C 1
ATOM 805 O O . PHE A 1 103 ? -4.592 -3.924 1.767 1.00 96.81 103 PHE A O 1
ATOM 812 N N . GLU A 1 104 ? -6.635 -4.371 2.593 1.00 96.62 104 GLU A N 1
ATOM 813 C CA . GLU A 1 104 ? -7.285 -4.526 1.298 1.00 96.62 104 GLU A CA 1
ATOM 814 C C . GLU A 1 104 ? -7.214 -3.221 0.496 1.00 96.62 104 GLU A C 1
ATOM 816 O O . GLU A 1 104 ? -6.828 -3.237 -0.671 1.00 96.62 104 GLU A O 1
ATOM 821 N N . THR A 1 105 ? -7.503 -2.086 1.138 1.00 97.56 105 THR A N 1
ATOM 822 C CA . THR A 1 105 ? -7.448 -0.756 0.514 1.00 97.56 105 THR A CA 1
ATOM 823 C C . THR A 1 105 ? -6.033 -0.394 0.071 1.00 97.56 105 THR A C 1
ATOM 825 O O . THR A 1 105 ? -5.831 -0.004 -1.080 1.00 97.56 105 THR A O 1
ATOM 828 N N . ILE A 1 106 ? -5.036 -0.579 0.941 1.00 97.94 106 ILE A N 1
ATOM 829 C CA . ILE A 1 106 ? -3.633 -0.289 0.604 1.00 97.94 106 ILE A CA 1
ATOM 830 C C . ILE A 1 106 ? -3.174 -1.179 -0.556 1.00 97.94 106 ILE A C 1
ATOM 832 O O . ILE A 1 106 ? -2.540 -0.710 -1.504 1.00 97.94 106 ILE A O 1
ATOM 836 N N . TYR A 1 107 ? -3.506 -2.470 -0.525 1.00 97.81 107 TYR A N 1
ATOM 837 C CA . TYR A 1 107 ? -3.096 -3.388 -1.581 1.00 97.81 107 TYR A CA 1
ATOM 838 C C . TYR A 1 107 ? -3.772 -3.069 -2.919 1.00 97.81 107 TYR A C 1
ATOM 840 O O . TYR A 1 107 ? -3.099 -3.004 -3.947 1.00 97.81 107 TYR A O 1
ATOM 848 N N . TYR A 1 108 ? -5.077 -2.796 -2.909 1.00 98.12 108 TYR A N 1
ATOM 849 C CA . TYR A 1 108 ? -5.827 -2.448 -4.113 1.00 98.12 108 TYR A CA 1
ATOM 850 C C . TYR A 1 108 ? -5.280 -1.176 -4.773 1.00 98.12 108 TYR A C 1
ATOM 852 O O . TYR A 1 108 ? -4.961 -1.171 -5.964 1.00 98.12 108 TYR A O 1
ATOM 860 N N . HIS A 1 109 ? -5.120 -0.102 -3.997 1.00 98.38 109 HIS A N 1
ATOM 861 C CA . HIS A 1 109 ? -4.709 1.193 -4.537 1.00 98.38 109 HIS A CA 1
ATOM 862 C C . HIS A 1 109 ? -3.225 1.256 -4.906 1.00 98.38 109 HIS A C 1
ATOM 864 O O . HIS A 1 109 ? -2.872 1.917 -5.883 1.00 98.38 109 HIS A O 1
ATOM 870 N N . SER A 1 110 ? -2.353 0.515 -4.216 1.00 98.19 110 SER A N 1
ATOM 871 C CA . SER A 1 110 ? -0.953 0.384 -4.644 1.00 98.19 110 SER A CA 1
ATOM 872 C C . SER A 1 110 ? -0.819 -0.389 -5.962 1.00 98.19 110 SER A C 1
ATOM 874 O O . SER A 1 110 ? -0.083 0.041 -6.852 1.00 98.19 110 SER A O 1
ATOM 876 N N . LEU A 1 111 ? -1.577 -1.477 -6.153 1.00 97.56 111 LEU A N 1
ATOM 877 C CA . LEU A 1 111 ? -1.640 -2.194 -7.433 1.00 97.56 111 LEU A CA 1
ATOM 878 C C . LEU A 1 111 ? -2.187 -1.309 -8.548 1.00 97.56 111 LEU A C 1
ATOM 880 O O . LEU A 1 111 ? -1.628 -1.284 -9.647 1.00 97.56 111 LEU A O 1
ATOM 884 N N . LYS A 1 112 ? -3.261 -0.568 -8.257 1.00 98.00 112 LYS A N 1
ATOM 885 C CA . LYS A 1 112 ? -3.879 0.350 -9.209 1.00 98.00 112 LYS A CA 1
ATOM 886 C C . LYS A 1 112 ? -2.874 1.400 -9.686 1.00 98.00 112 LYS A C 1
ATOM 888 O O . LYS A 1 112 ? -2.610 1.482 -10.884 1.00 98.00 112 LYS A O 1
ATOM 893 N N . ALA A 1 113 ? -2.242 2.123 -8.761 1.00 98.25 113 ALA A N 1
ATOM 894 C CA . ALA A 1 113 ? -1.226 3.122 -9.087 1.00 98.25 113 ALA A CA 1
ATOM 895 C C . ALA A 1 113 ? -0.029 2.510 -9.837 1.00 98.25 113 ALA A C 1
ATOM 897 O O . ALA A 1 113 ? 0.444 3.072 -10.824 1.00 98.25 113 ALA A O 1
ATOM 898 N N . SER A 1 114 ? 0.436 1.328 -9.426 1.00 98.06 114 SER A N 1
ATOM 899 C CA . SER A 1 114 ? 1.516 0.604 -10.108 1.00 98.06 114 SER A CA 1
ATOM 900 C C . SER A 1 114 ? 1.155 0.249 -11.557 1.00 98.06 114 SER A C 1
ATOM 902 O O . SER A 1 114 ? 1.986 0.387 -12.458 1.00 98.06 114 SER A O 1
ATOM 904 N N . SER A 1 115 ? -0.094 -0.145 -11.821 1.00 97.50 115 SER A N 1
ATOM 905 C CA . SER A 1 115 ? -0.583 -0.419 -13.177 1.00 97.50 115 SER A CA 1
ATOM 906 C C . SER A 1 115 ? -0.755 0.853 -14.016 1.00 97.50 115 SER A C 1
ATOM 908 O O . SER A 1 115 ? -0.410 0.873 -15.197 1.00 97.50 115 SER A O 1
ATOM 910 N N . GLU A 1 116 ? -1.196 1.959 -13.414 1.00 97.94 116 GLU A N 1
ATOM 911 C CA . GLU A 1 116 ? -1.261 3.268 -14.081 1.00 97.94 116 GLU A CA 1
ATOM 912 C C . GLU A 1 116 ? 0.126 3.811 -14.453 1.00 97.94 116 GLU A C 1
ATOM 914 O O . GLU A 1 116 ? 0.284 4.520 -15.452 1.00 97.94 116 GLU A O 1
ATOM 919 N N . ILE A 1 117 ? 1.155 3.518 -13.653 1.00 97.88 117 ILE A N 1
ATOM 920 C CA . ILE A 1 117 ? 2.542 3.826 -14.017 1.00 97.88 117 ILE A CA 1
ATOM 921 C C . ILE A 1 117 ? 2.994 2.904 -15.156 1.00 97.88 117 ILE A C 1
ATOM 923 O O . ILE A 1 117 ? 3.561 3.394 -16.130 1.00 97.88 117 ILE A O 1
ATOM 927 N N . ALA A 1 118 ? 2.682 1.605 -15.101 1.00 97.25 118 ALA A N 1
ATOM 928 C CA . ALA A 1 118 ? 3.020 0.660 -16.168 1.00 97.25 118 ALA A CA 1
ATOM 929 C C . ALA A 1 118 ? 2.385 1.029 -17.517 1.00 97.25 118 ALA A C 1
ATOM 931 O O . ALA A 1 118 ? 3.029 0.906 -18.553 1.00 97.25 118 ALA A O 1
ATOM 932 N N . ALA A 1 119 ? 1.171 1.582 -17.516 1.00 97.31 119 ALA A N 1
ATOM 933 C CA . ALA A 1 119 ? 0.528 2.086 -18.728 1.00 97.31 119 ALA A CA 1
ATOM 934 C C . ALA A 1 119 ? 1.320 3.217 -19.419 1.00 97.31 119 ALA A C 1
ATOM 936 O O . ALA A 1 119 ? 1.188 3.414 -20.625 1.00 97.31 119 ALA A O 1
ATOM 937 N N . ARG A 1 120 ? 2.126 3.976 -18.662 1.00 97.00 120 ARG A N 1
ATOM 938 C CA . ARG A 1 120 ? 2.920 5.116 -19.152 1.00 97.00 120 ARG A CA 1
ATOM 939 C C . ARG A 1 120 ? 4.386 4.763 -19.398 1.00 97.00 120 ARG A C 1
ATOM 941 O O . ARG A 1 120 ? 4.990 5.296 -20.321 1.00 97.00 120 ARG A O 1
ATOM 948 N N . GLU A 1 121 ? 4.953 3.898 -18.563 1.00 95.75 121 GLU A N 1
ATOM 949 C CA . GLU A 1 121 ? 6.391 3.600 -18.513 1.00 95.75 121 GLU A CA 1
ATOM 950 C C . GLU A 1 121 ? 6.738 2.135 -18.819 1.00 95.75 121 GLU A C 1
ATOM 952 O O . GLU A 1 121 ? 7.899 1.738 -18.684 1.00 95.75 121 GLU A O 1
ATOM 957 N N . CYS A 1 122 ? 5.743 1.344 -19.223 1.00 94.88 122 CYS A N 1
ATOM 958 C CA . CYS A 1 122 ? 5.782 -0.113 -19.358 1.00 94.88 122 CYS A CA 1
ATOM 959 C C . CYS A 1 122 ? 5.934 -0.858 -18.009 1.00 94.88 122 CYS A C 1
ATOM 961 O O . CYS A 1 122 ? 6.374 -0.279 -17.006 1.00 94.88 122 CYS A O 1
ATOM 963 N N . PRO A 1 123 ? 5.583 -2.157 -17.953 1.00 96.00 123 PRO A N 1
ATOM 964 C CA . PRO A 1 123 ? 5.841 -3.005 -16.788 1.00 96.00 123 PRO A CA 1
ATOM 965 C C . PRO A 1 123 ? 7.324 -3.067 -16.396 1.00 96.00 123 PRO A C 1
ATOM 967 O O . PRO A 1 123 ? 8.200 -2.647 -17.156 1.00 96.00 123 PRO A O 1
ATOM 970 N N . TYR A 1 124 ? 7.623 -3.599 -15.208 1.00 94.38 124 TYR A N 1
ATOM 971 C CA . TYR A 1 124 ? 9.013 -3.910 -14.847 1.00 94.38 124 TYR A CA 1
ATOM 972 C C . TYR A 1 124 ? 9.582 -5.040 -15.722 1.00 94.38 124 TYR A C 1
ATOM 974 O O . TYR A 1 124 ? 8.843 -5.869 -16.250 1.00 94.38 124 TYR A O 1
ATOM 982 N N . GLU A 1 125 ? 10.911 -5.094 -15.849 1.00 92.56 125 GLU A N 1
ATOM 983 C CA . GLU A 1 125 ? 11.624 -5.943 -16.823 1.00 92.56 125 GLU A CA 1
ATOM 984 C C . GLU A 1 125 ? 11.275 -7.435 -16.713 1.00 92.56 125 GLU A C 1
ATOM 986 O O . GLU A 1 125 ? 11.211 -8.146 -17.709 1.00 92.56 125 GLU A O 1
ATOM 991 N N . THR A 1 126 ? 11.009 -7.914 -15.499 1.00 91.25 126 THR A N 1
ATOM 992 C CA . THR A 1 126 ? 10.740 -9.332 -15.208 1.00 91.25 126 THR A CA 1
ATOM 993 C C . THR A 1 126 ? 9.249 -9.661 -15.052 1.00 91.25 126 THR A C 1
ATOM 995 O O . THR A 1 126 ? 8.903 -10.704 -14.496 1.00 91.25 126 THR A O 1
ATOM 998 N N . TYR A 1 127 ? 8.348 -8.794 -15.532 1.00 91.12 127 TYR A N 1
ATOM 999 C CA . TYR A 1 127 ? 6.899 -8.971 -15.375 1.00 91.12 127 TYR A CA 1
ATOM 1000 C C . TYR A 1 127 ? 6.332 -10.162 -16.160 1.00 91.12 127 TYR A C 1
ATOM 1002 O O . TYR A 1 127 ? 5.527 -10.912 -15.613 1.00 91.12 127 TYR A O 1
ATOM 1010 N N . GLU A 1 128 ? 6.775 -10.387 -17.402 1.00 85.38 128 GLU A N 1
ATOM 1011 C CA . GLU A 1 128 ? 6.242 -11.455 -18.273 1.00 85.38 128 GLU A CA 1
ATOM 1012 C C . GLU A 1 128 ? 6.452 -12.875 -17.715 1.00 85.38 128 GLU A C 1
ATOM 1014 O O . GLU A 1 128 ? 5.710 -13.791 -18.057 1.00 85.38 128 GLU A O 1
ATOM 1019 N N . GLY A 1 129 ? 7.439 -13.063 -16.833 1.00 76.12 129 GLY A N 1
ATOM 1020 C CA . GLY A 1 129 ? 7.692 -14.335 -16.145 1.00 76.12 129 GLY A CA 1
ATOM 1021 C C . GLY A 1 129 ? 6.980 -14.476 -14.796 1.00 76.12 129 GLY A C 1
ATOM 1022 O O . GLY A 1 129 ? 7.163 -15.483 -14.113 1.00 76.12 129 GLY A O 1
ATOM 1023 N N . SER A 1 130 ? 6.221 -13.463 -14.373 1.00 82.12 130 SER A N 1
ATOM 1024 C CA . SER A 1 130 ? 5.520 -13.466 -13.091 1.00 82.12 130 SER A CA 1
ATOM 1025 C C . SER A 1 130 ? 4.226 -14.290 -13.166 1.00 82.12 130 SER A C 1
ATOM 1027 O O . SER A 1 130 ? 3.621 -14.401 -14.232 1.00 82.12 130 SER A O 1
ATOM 1029 N N . PRO A 1 131 ? 3.757 -14.870 -12.046 1.00 72.69 131 PRO A N 1
ATOM 1030 C CA . PRO A 1 131 ? 2.602 -15.766 -12.056 1.00 72.69 131 PRO A CA 1
ATOM 1031 C C . PRO A 1 131 ? 1.277 -15.091 -12.448 1.00 72.69 131 PRO A C 1
ATOM 1033 O O . PRO A 1 131 ? 0.307 -15.801 -12.679 1.00 72.69 131 PRO A O 1
ATOM 1036 N N . GLY A 1 132 ? 1.193 -13.753 -12.499 1.00 79.81 132 GLY A N 1
ATOM 1037 C CA . GLY A 1 132 ? -0.050 -13.030 -12.819 1.00 79.81 132 GLY A CA 1
ATOM 1038 C C . GLY A 1 132 ? -1.184 -13.219 -11.798 1.00 79.81 132 GLY A C 1
ATOM 1039 O O . GLY A 1 132 ? -2.309 -12.787 -12.033 1.00 79.81 132 GLY A O 1
ATOM 1040 N N . ILE A 1 133 ? -0.890 -13.866 -10.667 1.00 88.50 133 ILE A N 1
ATOM 1041 C CA . ILE A 1 133 ? -1.814 -14.183 -9.575 1.00 88.50 133 ILE A CA 1
ATOM 1042 C C . ILE A 1 133 ? -1.626 -13.135 -8.472 1.00 88.50 133 ILE A C 1
ATOM 1044 O O . ILE A 1 133 ? -0.490 -12.832 -8.102 1.00 88.50 133 ILE A O 1
ATOM 1048 N N . LEU A 1 134 ? -2.721 -12.577 -7.945 1.00 93.31 134 LEU A N 1
ATOM 1049 C CA . LEU A 1 134 ? -2.656 -11.592 -6.861 1.00 93.31 134 LEU A CA 1
ATOM 1050 C C . LEU A 1 134 ? -2.441 -12.277 -5.508 1.00 93.31 134 LEU A C 1
ATOM 1052 O O . LEU A 1 134 ? -2.726 -13.460 -5.333 1.00 93.31 134 LEU A O 1
ATOM 1056 N N . GLN A 1 135 ? -1.970 -11.522 -4.516 1.00 93.25 135 GLN A N 1
ATOM 1057 C CA . GLN A 1 135 ? -1.575 -12.087 -3.225 1.00 93.25 135 GLN A CA 1
ATOM 1058 C C . GLN A 1 135 ? -2.716 -12.849 -2.539 1.00 93.25 135 GLN A C 1
ATOM 1060 O O . GLN A 1 135 ? -2.498 -13.947 -2.049 1.00 93.25 135 GLN A O 1
ATOM 1065 N N . HIS A 1 136 ? -3.938 -12.315 -2.518 1.00 92.31 136 HIS A N 1
ATOM 1066 C CA . HIS A 1 136 ? -5.060 -12.994 -1.860 1.00 92.31 136 HIS A CA 1
ATOM 1067 C C . HIS A 1 136 ? -5.456 -14.305 -2.563 1.00 92.31 136 HIS A C 1
ATOM 1069 O O . HIS A 1 136 ? -5.828 -15.263 -1.886 1.00 92.31 136 HIS A O 1
ATOM 1075 N N . ASP A 1 137 ? -5.276 -14.399 -3.886 1.00 92.56 137 ASP A N 1
ATOM 1076 C CA . ASP A 1 137 ? -5.518 -15.631 -4.647 1.00 92.56 137 ASP A CA 1
ATOM 1077 C C . ASP A 1 137 ? -4.527 -16.735 -4.257 1.00 92.56 137 ASP A C 1
ATOM 1079 O O . ASP A 1 137 ? -4.917 -17.892 -4.112 1.00 92.56 137 ASP A O 1
ATOM 1083 N N . MET A 1 138 ? -3.253 -16.383 -4.025 1.00 92.75 138 MET A N 1
ATOM 1084 C CA . MET A 1 138 ? -2.232 -17.338 -3.565 1.00 92.75 138 MET A CA 1
ATOM 1085 C C . MET A 1 138 ? -2.581 -17.957 -2.205 1.00 92.75 138 MET A C 1
ATOM 1087 O O . MET A 1 138 ? -2.156 -19.070 -1.903 1.00 92.75 138 MET A O 1
ATOM 1091 N N . TRP A 1 139 ? -3.364 -17.245 -1.393 1.00 93.31 139 TRP A N 1
ATOM 1092 C CA . TRP A 1 139 ? -3.833 -17.695 -0.082 1.00 93.31 139 TRP A CA 1
ATOM 1093 C C . TRP A 1 139 ? -5.241 -18.305 -0.125 1.00 93.31 139 TRP A C 1
ATOM 1095 O O . TRP A 1 139 ? -5.761 -18.705 0.915 1.00 93.31 139 TRP A O 1
ATOM 1105 N N . GLY A 1 140 ? -5.875 -18.375 -1.303 1.00 93.62 140 GLY A N 1
ATOM 1106 C CA . GLY A 1 140 ? -7.255 -18.842 -1.448 1.00 93.62 140 GLY A CA 1
ATOM 1107 C C . GLY A 1 140 ? -8.277 -17.960 -0.723 1.00 93.62 140 GLY A C 1
ATOM 1108 O O . GLY A 1 140 ? -9.330 -18.449 -0.316 1.00 93.62 140 GLY A O 1
ATOM 1109 N N . VAL A 1 141 ? -7.960 -16.677 -0.519 1.00 93.25 141 VAL A N 1
ATOM 1110 C CA . VAL A 1 141 ? -8.810 -15.715 0.188 1.00 93.25 141 VAL A CA 1
ATOM 1111 C C . VAL A 1 141 ? -9.580 -14.878 -0.825 1.00 93.25 141 VAL A C 1
AT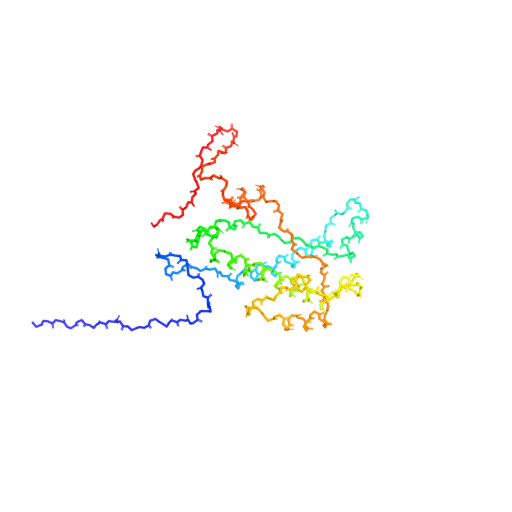OM 1113 O O . VAL A 1 141 ? -8.989 -14.215 -1.673 1.00 93.25 141 VAL A O 1
ATOM 1116 N N . SER A 1 142 ? -10.907 -14.864 -0.708 1.00 91.31 142 SER A N 1
ATOM 1117 C CA . SER A 1 142 ? -11.750 -13.937 -1.465 1.00 91.31 142 SER A CA 1
ATOM 1118 C C . SER A 1 142 ? -11.759 -12.562 -0.785 1.00 91.31 142 SER A C 1
ATOM 1120 O O . SER A 1 142 ? -12.041 -12.497 0.417 1.00 91.31 142 SER A O 1
ATOM 1122 N N . PRO A 1 143 ? -11.449 -11.475 -1.511 1.00 91.44 143 PRO A N 1
ATOM 1123 C CA . PRO A 1 143 ? -11.479 -10.130 -0.952 1.00 91.44 143 PRO A CA 1
ATOM 1124 C C . PRO A 1 143 ? -12.920 -9.661 -0.698 1.00 91.44 143 PRO A C 1
ATOM 1126 O O . PRO A 1 143 ? -13.884 -10.318 -1.103 1.00 91.44 143 PRO A O 1
ATOM 1129 N N . SER A 1 144 ? -13.078 -8.529 -0.010 1.00 91.44 144 SER A N 1
ATOM 1130 C CA . SER A 1 144 ? -14.401 -7.943 0.202 1.00 91.44 144 SER A CA 1
ATOM 1131 C C . SER A 1 144 ? -14.946 -7.290 -1.075 1.00 91.44 144 SER A C 1
ATOM 1133 O O . SER A 1 144 ? -14.265 -7.149 -2.089 1.00 91.44 144 SER A O 1
ATOM 1135 N N . SER A 1 145 ? -16.206 -6.853 -1.025 1.00 91.75 145 SER A N 1
ATOM 1136 C CA . SER A 1 145 ? -16.835 -6.080 -2.102 1.00 91.75 145 SER A CA 1
ATOM 1137 C C . SER A 1 145 ? -16.532 -4.577 -2.027 1.00 91.75 145 SER A C 1
ATOM 1139 O O . SER A 1 145 ? -17.232 -3.794 -2.668 1.00 91.75 145 SER A O 1
ATOM 1141 N N . ARG A 1 146 ? -15.567 -4.144 -1.195 1.00 92.56 146 ARG A N 1
ATOM 1142 C CA . ARG A 1 146 ? -15.244 -2.720 -0.999 1.00 92.56 146 ARG A CA 1
ATOM 1143 C C . ARG A 1 146 ? -14.653 -2.094 -2.259 1.00 92.56 146 ARG A C 1
ATOM 1145 O O . ARG A 1 146 ? -15.014 -0.972 -2.599 1.00 92.56 146 ARG A O 1
ATOM 1152 N N . TRP A 1 147 ? -13.784 -2.831 -2.948 1.00 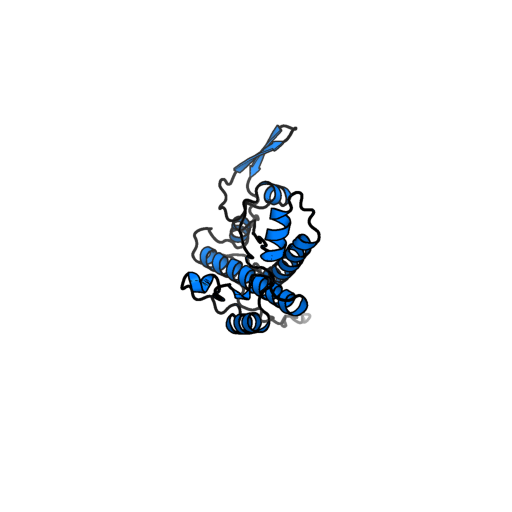96.06 147 TRP A N 1
ATOM 1153 C CA . TRP A 1 147 ? -13.101 -2.383 -4.158 1.00 96.06 147 TRP A CA 1
ATOM 1154 C C . TRP A 1 147 ? -13.373 -3.328 -5.332 1.00 96.06 147 TRP A C 1
ATOM 1156 O O . TRP A 1 147 ? -13.608 -4.522 -5.149 1.00 96.06 147 TRP A O 1
ATOM 1166 N N . ASN A 1 148 ? -13.360 -2.798 -6.558 1.00 95.62 148 ASN A N 1
ATOM 1167 C CA . ASN A 1 148 ? -13.670 -3.578 -7.758 1.00 95.62 148 ASN A CA 1
ATOM 1168 C C . ASN A 1 148 ? -12.432 -4.333 -8.268 1.00 95.62 148 ASN A C 1
ATOM 1170 O O . ASN A 1 148 ? -11.721 -3.883 -9.169 1.00 95.62 148 ASN A O 1
ATOM 1174 N N . TRP A 1 149 ? -12.186 -5.502 -7.681 1.00 95.31 149 TRP A N 1
ATOM 1175 C CA . TRP A 1 149 ? -11.062 -6.370 -8.037 1.00 95.31 149 TRP A CA 1
ATOM 1176 C C . TRP A 1 149 ? -11.089 -6.848 -9.490 1.00 95.31 149 TRP A C 1
ATOM 1178 O O . TRP A 1 149 ? -10.023 -6.993 -10.086 1.00 95.31 149 TRP A O 1
ATOM 1188 N N . ASP A 1 150 ? -12.266 -7.037 -10.085 1.00 94.00 150 ASP A N 1
ATOM 1189 C CA . ASP A 1 150 ? -12.392 -7.468 -11.481 1.00 94.00 150 ASP A CA 1
ATOM 1190 C C . ASP A 1 150 ? -11.872 -6.389 -12.436 1.00 94.00 150 ASP A C 1
ATOM 1192 O O . ASP A 1 150 ? -11.030 -6.660 -13.293 1.00 94.00 150 ASP A O 1
ATOM 1196 N N . SER A 1 151 ? -12.270 -5.134 -12.211 1.00 95.31 151 SER A N 1
ATOM 1197 C CA . SER A 1 151 ? -11.763 -3.993 -12.979 1.00 95.31 151 SER A CA 1
ATOM 1198 C C . SER A 1 151 ? -10.250 -3.820 -12.820 1.00 95.31 151 SER A C 1
ATOM 1200 O O . SER A 1 151 ? -9.558 -3.509 -13.792 1.00 95.31 151 SER A O 1
ATOM 1202 N N . LEU A 1 152 ? -9.715 -4.049 -11.617 1.00 95.69 152 LEU A N 1
ATOM 1203 C CA . LEU A 1 152 ? -8.273 -3.994 -11.383 1.00 95.69 152 LEU A CA 1
ATOM 1204 C C . LEU A 1 152 ? -7.536 -5.114 -12.131 1.00 95.69 152 LEU A C 1
ATOM 1206 O O . LEU A 1 152 ? -6.489 -4.861 -12.727 1.00 95.69 152 LEU A O 1
ATOM 1210 N N . ARG A 1 153 ? -8.080 -6.336 -12.155 1.00 94.25 153 ARG A N 1
ATOM 1211 C CA . ARG A 1 153 ? -7.508 -7.459 -12.916 1.00 94.25 153 ARG A CA 1
ATOM 1212 C C . ARG A 1 153 ? -7.501 -7.185 -14.412 1.00 94.25 153 ARG A C 1
ATOM 1214 O O . ARG A 1 153 ? -6.493 -7.455 -15.058 1.00 94.25 153 ARG A O 1
ATOM 1221 N N . GLU A 1 154 ? -8.571 -6.613 -14.958 1.00 94.75 154 GLU A N 1
ATOM 1222 C CA . GLU A 1 154 ? -8.614 -6.191 -16.363 1.00 94.75 154 GLU A CA 1
ATOM 1223 C C . GLU A 1 154 ? -7.539 -5.141 -16.667 1.00 94.75 154 GLU A C 1
ATOM 1225 O O . GLU A 1 154 ? -6.820 -5.242 -17.665 1.00 94.75 154 GLU A O 1
ATOM 1230 N N . MET A 1 155 ? -7.379 -4.157 -15.779 1.00 95.19 155 MET A N 1
ATOM 1231 C CA . MET A 1 155 ? -6.363 -3.120 -15.928 1.00 95.19 155 MET A CA 1
ATOM 1232 C C . MET A 1 155 ? -4.943 -3.700 -15.887 1.00 95.19 155 MET A C 1
ATOM 1234 O O . MET A 1 155 ? -4.132 -3.386 -16.761 1.00 95.19 155 MET A O 1
ATOM 1238 N N . ILE A 1 156 ? -4.659 -4.590 -14.932 1.00 95.00 156 ILE A N 1
ATOM 1239 C CA . ILE A 1 156 ? -3.371 -5.287 -14.819 1.00 95.00 156 ILE A CA 1
ATOM 1240 C C . ILE A 1 156 ? -3.136 -6.182 -16.038 1.00 95.00 156 ILE A C 1
ATOM 1242 O O . ILE A 1 156 ? -2.040 -6.181 -16.584 1.00 95.00 156 ILE A O 1
ATOM 1246 N N . SER A 1 157 ? -4.152 -6.898 -16.520 1.00 92.88 157 SER A N 1
ATOM 1247 C CA . SER A 1 157 ? -4.020 -7.741 -17.710 1.00 92.88 157 SER A CA 1
ATOM 1248 C C . SER A 1 157 ? -3.682 -6.931 -18.963 1.00 92.88 157 SER A C 1
ATOM 1250 O O . SER A 1 157 ? -3.005 -7.449 -19.848 1.00 92.88 157 SER A O 1
ATOM 1252 N N . LYS A 1 158 ? -4.159 -5.685 -19.059 1.00 93.88 158 LYS A N 1
ATOM 1253 C CA . LYS A 1 158 ? -3.901 -4.803 -20.202 1.00 93.88 158 LYS A CA 1
ATOM 1254 C C . LYS A 1 158 ? -2.553 -4.086 -20.111 1.00 93.88 158 LYS A C 1
ATOM 1256 O O . LYS A 1 158 ? -1.855 -3.979 -21.114 1.00 93.88 158 LYS A O 1
ATOM 1261 N N . ASN A 1 159 ? -2.224 -3.553 -18.937 1.00 95.12 159 ASN A N 1
ATOM 1262 C CA . ASN A 1 159 ? -1.104 -2.624 -18.763 1.00 95.12 159 ASN A CA 1
ATOM 1263 C C . ASN A 1 159 ? 0.104 -3.252 -18.056 1.00 95.12 159 ASN A C 1
ATOM 1265 O O . ASN A 1 159 ? 1.189 -2.679 -18.086 1.00 95.12 159 ASN A O 1
ATOM 1269 N N . GLY A 1 160 ? -0.083 -4.384 -17.378 1.00 95.38 160 GLY A N 1
ATOM 1270 C CA . GLY A 1 160 ? 0.837 -4.918 -16.381 1.00 95.38 160 GLY A CA 1
ATOM 1271 C C . GLY A 1 160 ? 0.926 -4.053 -15.122 1.00 95.38 160 GLY A C 1
ATOM 1272 O O . GLY A 1 160 ? 0.044 -3.236 -14.840 1.00 95.38 160 GLY A O 1
ATOM 1273 N N . VAL A 1 161 ? 2.000 -4.241 -14.351 1.00 96.44 161 VAL A N 1
ATOM 1274 C CA . VAL A 1 161 ? 2.329 -3.443 -13.155 1.00 96.44 161 VAL A CA 1
ATOM 1275 C C . VAL A 1 161 ? 3.786 -2.987 -13.196 1.00 96.44 161 VAL A C 1
ATOM 1277 O O . VAL A 1 161 ? 4.639 -3.648 -13.792 1.00 96.44 161 VAL A O 1
ATOM 1280 N N . ARG A 1 162 ? 4.086 -1.839 -12.579 1.00 97.19 162 ARG A N 1
ATOM 1281 C CA . ARG A 1 162 ? 5.427 -1.237 -12.600 1.00 97.19 162 ARG A CA 1
ATOM 1282 C C . ARG A 1 162 ? 6.341 -1.772 -11.506 1.00 97.19 162 ARG A C 1
ATOM 1284 O O . ARG A 1 162 ? 7.554 -1.718 -11.658 1.00 97.19 162 ARG A O 1
ATOM 1291 N N . ASN A 1 163 ? 5.773 -2.274 -10.419 1.00 97.00 163 ASN A N 1
ATOM 1292 C CA . ASN A 1 163 ? 6.497 -2.728 -9.235 1.00 97.00 163 ASN A CA 1
ATOM 1293 C C . ASN A 1 163 ? 6.165 -4.199 -8.964 1.00 97.00 163 ASN A C 1
ATOM 1295 O O . ASN A 1 163 ? 4.990 -4.567 -8.972 1.00 97.00 163 ASN A O 1
ATOM 1299 N N . SER A 1 164 ? 7.187 -5.030 -8.735 1.00 94.50 164 SER A N 1
ATOM 1300 C CA . SER A 1 164 ? 7.007 -6.472 -8.488 1.00 94.50 164 SER A CA 1
ATOM 1301 C C . SER A 1 164 ? 6.395 -6.784 -7.119 1.00 94.50 164 SER A C 1
ATOM 1303 O O . SER A 1 164 ? 5.556 -7.674 -7.003 1.00 94.50 164 SER A O 1
ATOM 1305 N N . LEU A 1 165 ? 6.800 -6.039 -6.090 1.00 94.56 165 LEU A N 1
ATOM 1306 C CA . LEU A 1 165 ? 6.297 -6.106 -4.720 1.00 94.56 165 LEU A CA 1
ATOM 1307 C C . LEU A 1 165 ? 5.943 -4.689 -4.262 1.00 94.56 165 LEU A C 1
ATOM 1309 O O . LEU A 1 165 ? 6.557 -3.724 -4.728 1.00 94.56 165 LEU A O 1
ATOM 1313 N N . LEU A 1 166 ? 4.920 -4.587 -3.409 1.00 95.38 166 LEU A N 1
ATOM 1314 C CA . LEU A 1 166 ? 4.285 -3.315 -3.046 1.00 95.38 166 LEU A CA 1
ATOM 1315 C C . LEU A 1 166 ? 4.204 -3.068 -1.538 1.00 95.38 166 LEU A C 1
ATOM 1317 O O . LEU A 1 166 ? 4.394 -1.940 -1.097 1.00 95.38 166 LEU A O 1
ATOM 1321 N N . LEU A 1 167 ? 3.849 -4.085 -0.750 1.00 95.19 167 LEU A N 1
ATOM 1322 C CA . LEU A 1 167 ? 3.568 -3.949 0.680 1.00 95.19 167 LEU A CA 1
ATOM 1323 C C . LEU A 1 167 ? 4.568 -4.771 1.485 1.00 95.19 167 LEU A C 1
ATOM 1325 O O . LEU A 1 167 ? 4.707 -5.973 1.259 1.00 95.19 167 LEU A O 1
ATOM 1329 N N . ALA A 1 168 ? 5.177 -4.133 2.478 1.00 92.00 168 ALA A N 1
ATOM 1330 C CA . ALA A 1 168 ? 5.994 -4.786 3.488 1.00 92.00 168 ALA A CA 1
ATOM 1331 C C . ALA A 1 168 ? 5.915 -3.970 4.789 1.00 92.00 168 ALA A C 1
ATOM 1333 O O . ALA A 1 168 ? 6.655 -2.999 4.963 1.00 92.00 168 ALA A O 1
ATOM 1334 N N . PRO A 1 169 ? 4.996 -4.320 5.709 1.00 84.44 169 PRO A N 1
ATOM 1335 C CA . PRO A 1 169 ? 4.931 -3.681 7.018 1.00 84.44 169 PRO A CA 1
ATOM 1336 C C . PRO A 1 169 ? 6.256 -3.859 7.772 1.00 84.44 169 PRO A C 1
ATOM 1338 O O . PRO A 1 169 ? 6.614 -4.964 8.176 1.00 84.44 169 PRO A O 1
ATOM 1341 N N . MET A 1 170 ? 6.998 -2.762 7.920 1.00 86.31 170 MET A N 1
ATOM 1342 C CA . MET A 1 170 ? 8.319 -2.729 8.551 1.00 86.31 170 MET A CA 1
ATOM 1343 C C . MET A 1 170 ? 8.240 -2.273 10.009 1.00 86.31 170 MET A C 1
ATOM 1345 O O . MET A 1 170 ? 7.270 -1.637 10.414 1.00 86.31 170 MET A O 1
ATOM 1349 N N . GLN A 1 171 ? 9.284 -2.532 10.795 1.00 71.81 171 GLN A N 1
ATOM 1350 C CA . GLN A 1 171 ? 9.422 -1.911 12.115 1.00 71.81 171 GLN A CA 1
ATOM 1351 C C . GLN A 1 171 ? 9.575 -0.392 11.956 1.00 71.81 171 GLN A C 1
ATOM 1353 O O . GLN A 1 171 ? 10.448 0.072 11.224 1.00 71.81 171 GLN A O 1
ATOM 1358 N N . THR A 1 172 ? 8.738 0.388 12.640 1.00 78.88 172 THR A N 1
ATOM 1359 C CA . THR A 1 172 ? 8.688 1.856 12.500 1.00 78.88 172 THR A CA 1
ATOM 1360 C C . THR A 1 172 ? 9.220 2.596 13.725 1.00 78.88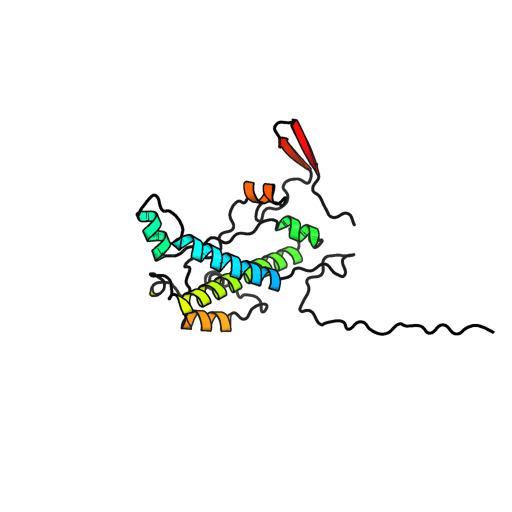 172 THR A C 1
ATOM 1362 O O . THR A 1 172 ? 8.866 3.752 13.918 1.00 78.88 172 THR A O 1
ATOM 1365 N N . ALA A 1 173 ? 10.058 1.962 14.551 1.00 71.88 173 ALA A N 1
ATOM 1366 C CA . ALA A 1 173 ? 10.441 2.452 15.881 1.00 71.88 173 ALA A CA 1
ATOM 1367 C C . ALA A 1 173 ? 10.886 3.928 15.925 1.00 71.88 173 ALA A C 1
ATOM 1369 O O . ALA A 1 173 ? 10.466 4.682 16.797 1.00 71.88 173 ALA A O 1
ATOM 1370 N N . SER A 1 174 ? 11.713 4.383 14.978 1.00 71.31 174 SER A N 1
ATOM 1371 C CA . SER A 1 174 ? 12.168 5.781 14.949 1.00 71.31 174 SER A CA 1
ATOM 1372 C C . SER A 1 174 ? 11.123 6.742 14.371 1.00 71.31 174 SER A C 1
ATOM 1374 O O . SER A 1 174 ? 10.942 7.843 14.889 1.00 71.31 174 SER A O 1
ATOM 1376 N N . THR A 1 175 ? 10.419 6.353 13.306 1.00 76.25 175 THR A N 1
ATOM 1377 C CA . THR A 1 175 ? 9.450 7.223 12.623 1.00 76.25 175 THR A CA 1
ATOM 1378 C C . THR A 1 175 ? 8.149 7.375 13.402 1.00 76.25 175 THR A C 1
ATOM 1380 O O . THR A 1 175 ? 7.570 8.461 13.404 1.00 76.25 175 THR A O 1
ATOM 1383 N N . SER A 1 176 ? 7.708 6.328 14.101 1.00 70.31 176 SER A N 1
ATOM 1384 C CA . SER A 1 176 ? 6.516 6.369 14.949 1.00 70.31 176 SER A CA 1
ATOM 1385 C C . SER A 1 176 ? 6.752 7.235 16.182 1.00 70.31 176 SER A C 1
ATOM 1387 O O . SER A 1 176 ? 5.885 8.029 16.526 1.00 70.31 176 SER A O 1
ATOM 1389 N N . GLN A 1 177 ? 7.958 7.201 16.762 1.00 74.25 177 GLN A N 1
ATOM 1390 C CA . GLN A 1 177 ? 8.351 8.111 17.843 1.00 74.25 177 GLN A CA 1
ATOM 1391 C C . GLN A 1 177 ? 8.344 9.579 17.404 1.00 74.25 177 GLN A C 1
ATOM 1393 O O . GLN A 1 177 ? 7.860 10.431 18.143 1.00 74.25 177 GLN A O 1
ATOM 1398 N N . ILE A 1 178 ? 8.841 9.885 16.198 1.00 74.38 178 ILE A N 1
ATOM 1399 C CA . ILE A 1 178 ? 8.807 11.253 15.650 1.00 74.38 178 ILE A CA 1
ATOM 1400 C C . ILE A 1 178 ? 7.363 11.731 15.456 1.00 74.38 178 ILE A C 1
ATOM 1402 O O . ILE A 1 178 ? 7.059 12.894 15.716 1.00 74.38 178 ILE A O 1
ATOM 1406 N N . LEU A 1 179 ? 6.485 10.845 14.983 1.00 74.56 179 LEU A N 1
ATOM 1407 C CA . LEU A 1 179 ? 5.096 11.169 14.656 1.00 74.56 179 LEU A CA 1
ATOM 1408 C C . LEU A 1 179 ? 4.128 10.996 15.837 1.00 74.56 179 LEU A C 1
ATOM 1410 O O . LEU A 1 179 ? 2.963 11.355 15.706 1.00 74.56 179 LEU A O 1
ATOM 1414 N N . GLY A 1 180 ? 4.605 10.496 16.979 1.00 78.69 180 GLY A N 1
ATOM 1415 C CA . GLY A 1 180 ? 3.802 10.278 18.182 1.00 78.69 180 GLY A CA 1
ATOM 1416 C C . GLY A 1 180 ? 2.791 9.132 18.076 1.00 78.69 180 GLY A C 1
ATOM 1417 O O . GLY A 1 180 ? 1.805 9.155 18.803 1.00 78.69 180 GLY A O 1
ATOM 1418 N N . ASN A 1 181 ? 3.022 8.159 17.190 1.00 80.75 181 ASN A N 1
ATOM 1419 C CA . ASN A 1 181 ? 2.147 6.998 16.982 1.00 80.75 181 ASN A CA 1
ATOM 1420 C C . ASN A 1 181 ? 2.732 5.734 17.626 1.00 80.75 181 ASN A C 1
ATOM 1422 O O . ASN A 1 181 ? 3.949 5.638 17.818 1.00 80.75 181 ASN A O 1
ATOM 1426 N N . ASN A 1 182 ? 1.897 4.717 17.860 1.00 80.75 182 ASN A N 1
ATOM 1427 C CA . ASN A 1 182 ? 2.382 3.385 18.206 1.00 80.75 182 ASN A CA 1
ATOM 1428 C C . ASN A 1 182 ? 3.110 2.715 17.027 1.00 80.75 182 ASN A C 1
ATOM 1430 O O . ASN A 1 182 ? 2.892 3.028 15.849 1.00 80.75 182 ASN A O 1
ATOM 1434 N N . GLU A 1 183 ? 3.998 1.778 17.354 1.00 78.06 183 GLU A N 1
ATOM 1435 C CA . GLU A 1 183 ? 4.831 1.092 16.370 1.00 78.06 183 GLU A CA 1
ATOM 1436 C C . GLU A 1 183 ? 4.008 0.186 15.443 1.00 78.06 183 GLU A C 1
ATOM 1438 O O . GLU A 1 183 ? 3.262 -0.684 15.889 1.00 78.06 183 GLU A O 1
ATOM 1443 N N . CYS A 1 184 ? 4.191 0.379 14.133 1.00 84.81 184 CYS A N 1
ATOM 1444 C CA . CYS A 1 184 ? 3.714 -0.483 13.055 1.00 84.81 184 CYS A CA 1
ATOM 1445 C C . CYS A 1 184 ? 2.282 -1.027 13.265 1.00 84.81 184 CYS A C 1
ATOM 1447 O O . CYS A 1 184 ? 1.302 -0.274 13.224 1.00 84.81 184 CYS A O 1
ATOM 1449 N N . LEU A 1 185 ? 2.184 -2.341 13.476 1.00 84.06 185 LEU A N 1
ATOM 1450 C CA . LEU A 1 185 ? 0.965 -3.124 13.677 1.00 84.06 185 LEU A CA 1
ATOM 1451 C C . LEU A 1 185 ? 0.822 -3.633 15.109 1.00 84.06 185 LEU A C 1
ATOM 1453 O O . LEU A 1 185 ? -0.071 -4.429 15.392 1.00 84.06 185 LEU A O 1
ATOM 1457 N N . GLU A 1 186 ? 1.736 -3.249 15.992 1.00 78.75 186 GLU A N 1
ATOM 1458 C CA . GLU A 1 186 ? 1.822 -3.836 17.317 1.00 78.75 186 GLU A CA 1
ATOM 1459 C C . GLU A 1 186 ? 0.712 -3.274 18.217 1.00 78.75 186 GLU A C 1
ATOM 1461 O O . GLU A 1 186 ? 0.331 -2.106 18.082 1.00 78.75 186 GLU A O 1
ATOM 1466 N N . PRO A 1 187 ? 0.156 -4.080 19.138 1.00 79.69 1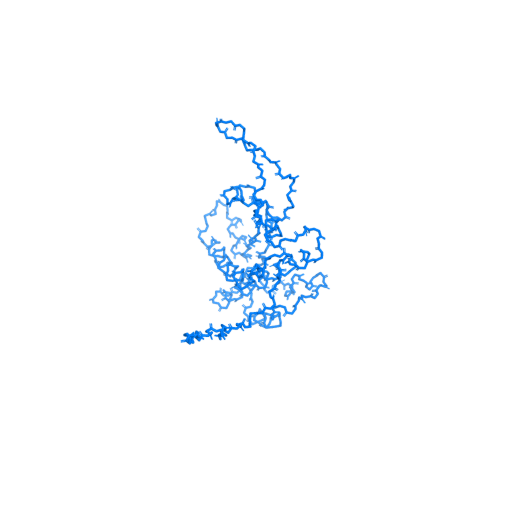87 PRO A N 1
ATOM 1467 C CA . PRO A 1 187 ? -0.667 -3.549 20.214 1.00 79.69 187 PRO A CA 1
ATOM 1468 C C . PRO A 1 187 ? 0.197 -2.707 21.164 1.00 79.69 187 PRO A C 1
ATOM 1470 O O . PRO A 1 187 ? 1.418 -2.861 21.218 1.00 79.69 187 PRO A O 1
ATOM 1473 N N . TYR A 1 188 ? -0.425 -1.846 21.972 1.00 77.50 188 TYR A N 1
ATOM 1474 C CA . TYR A 1 188 ? 0.312 -1.167 23.040 1.00 77.50 188 TYR A CA 1
ATOM 1475 C C . TYR A 1 188 ? 0.886 -2.190 24.020 1.00 77.50 188 TYR A C 1
ATOM 1477 O O . TYR A 1 188 ? 0.154 -2.978 24.618 1.00 77.50 188 TYR A O 1
ATOM 1485 N N . THR A 1 189 ? 2.202 -2.144 24.217 1.00 74.50 189 THR A N 1
ATOM 1486 C CA . THR A 1 189 ? 2.908 -3.004 25.176 1.00 74.50 189 THR A CA 1
ATOM 1487 C C . THR A 1 189 ? 2.658 -2.574 26.621 1.00 74.50 189 THR A C 1
ATOM 1489 O O . THR A 1 189 ? 2.643 -3.405 27.527 1.00 74.50 189 THR A O 1
ATOM 1492 N N . SER A 1 190 ? 2.432 -1.277 26.845 1.00 67.50 190 SER A N 1
ATOM 1493 C CA . SER A 1 190 ? 2.089 -0.704 28.143 1.00 67.50 190 SER A CA 1
ATOM 1494 C C . SER A 1 190 ? 1.319 0.607 27.975 1.00 67.50 190 SER A C 1
ATOM 1496 O O . SER A 1 190 ? 1.598 1.395 27.075 1.00 67.50 190 SER A O 1
ATOM 1498 N N . ASN A 1 191 ? 0.393 0.882 28.898 1.00 71.81 191 ASN A N 1
ATOM 1499 C CA . ASN A 1 191 ? -0.288 2.181 28.992 1.00 71.81 191 ASN A CA 1
ATOM 1500 C C . ASN A 1 191 ? 0.592 3.274 29.624 1.00 71.81 191 ASN A C 1
ATOM 1502 O O . ASN A 1 191 ? 0.207 4.442 29.646 1.00 71.81 191 ASN A O 1
ATOM 1506 N N . ILE A 1 192 ? 1.752 2.890 30.163 1.00 67.00 192 ILE A N 1
ATOM 1507 C CA . ILE A 1 192 ? 2.749 3.779 30.757 1.00 67.00 192 ILE A CA 1
ATOM 1508 C C . ILE A 1 192 ? 4.120 3.381 30.213 1.00 67.00 192 ILE A C 1
ATOM 1510 O O . ILE A 1 192 ? 4.548 2.240 30.394 1.00 67.00 192 ILE A O 1
ATOM 1514 N N . TYR A 1 193 ? 4.820 4.314 29.582 1.00 64.25 193 TYR A N 1
ATOM 1515 C CA . TYR A 1 193 ? 6.158 4.094 29.035 1.00 64.25 193 TYR A CA 1
ATOM 1516 C C . TYR A 1 193 ? 7.106 5.216 29.465 1.00 64.25 193 TYR A C 1
ATOM 1518 O O . TYR A 1 193 ? 6.676 6.344 29.704 1.00 64.25 193 TYR A O 1
ATOM 1526 N N . SER A 1 194 ? 8.399 4.911 29.618 1.00 61.09 194 SER A N 1
ATOM 1527 C CA . SER A 1 194 ? 9.406 5.907 29.992 1.00 61.09 194 SER A CA 1
ATOM 1528 C C . SER A 1 194 ? 10.241 6.341 28.787 1.00 61.09 194 SER A C 1
ATOM 1530 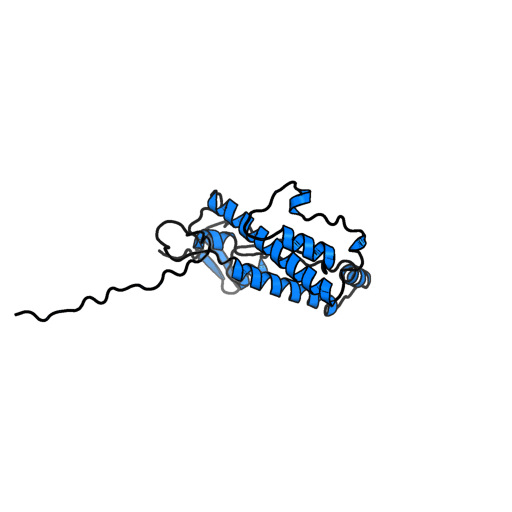O O . SER A 1 194 ? 10.834 5.525 28.084 1.00 61.09 194 SER A O 1
ATOM 1532 N N . HIS A 1 195 ? 10.305 7.651 28.549 1.00 66.12 195 HIS A N 1
ATOM 1533 C CA . HIS A 1 195 ? 11.217 8.250 27.580 1.00 66.12 195 HIS A CA 1
ATOM 1534 C C . HIS A 1 195 ? 12.468 8.756 28.286 1.00 66.12 195 HIS A C 1
ATOM 1536 O O . HIS A 1 195 ? 12.400 9.591 29.190 1.00 66.12 195 HIS A O 1
ATOM 1542 N N . ARG A 1 196 ? 13.633 8.289 27.836 1.00 66.50 196 ARG A N 1
ATOM 1543 C CA . ARG A 1 196 ? 14.925 8.828 28.263 1.00 66.50 196 ARG A CA 1
ATOM 1544 C C . ARG A 1 196 ? 15.382 9.901 27.289 1.00 66.50 196 ARG A C 1
ATOM 1546 O O . ARG A 1 196 ? 15.614 9.620 26.118 1.00 66.50 196 ARG A O 1
ATOM 1553 N N . VAL A 1 197 ? 15.546 11.117 27.794 1.00 74.25 197 VAL A N 1
ATOM 1554 C CA . VAL A 1 197 ? 16.191 12.230 27.089 1.00 74.25 197 VAL A CA 1
ATOM 1555 C C . VAL A 1 197 ? 17.428 12.672 27.867 1.00 74.25 197 VAL A C 1
ATOM 1557 O O . VAL A 1 197 ? 17.617 12.298 29.024 1.00 74.25 197 VAL A O 1
ATOM 1560 N N . LEU A 1 198 ? 18.272 13.508 27.257 1.00 63.09 198 LEU A N 1
ATOM 1561 C CA . LEU A 1 198 ? 19.467 14.066 27.912 1.00 63.09 198 LEU A CA 1
ATOM 1562 C C . LEU A 1 198 ? 19.155 14.767 29.250 1.00 63.09 198 LEU A C 1
ATOM 1564 O O . LEU A 1 198 ? 20.019 14.853 30.116 1.00 63.09 198 LEU A O 1
ATOM 1568 N N . SER A 1 199 ? 17.921 15.247 29.424 1.00 66.88 199 SER A N 1
ATOM 1569 C CA . SER A 1 199 ? 17.437 15.948 30.618 1.00 66.88 199 SER A CA 1
ATOM 1570 C C . SER A 1 199 ? 16.840 15.041 31.707 1.00 66.88 199 SER A C 1
ATOM 1572 O O . SER A 1 199 ? 16.444 15.563 32.746 1.00 66.88 199 SER A O 1
ATOM 1574 N N . GLY A 1 200 ? 16.755 13.721 31.499 1.00 70.25 200 GLY A N 1
ATOM 1575 C CA . GLY A 1 200 ? 16.212 12.770 32.479 1.00 70.25 200 GLY A CA 1
ATOM 1576 C C . GLY A 1 200 ? 15.272 11.714 31.887 1.00 70.25 200 GLY A C 1
ATOM 1577 O O . GLY A 1 200 ? 15.097 11.614 30.673 1.00 70.25 200 GLY A O 1
ATOM 1578 N N . GLU A 1 201 ? 14.675 10.908 32.767 1.00 66.12 201 GLU A N 1
ATOM 1579 C CA . GLU A 1 201 ? 13.675 9.891 32.422 1.00 66.12 201 GLU A CA 1
ATOM 1580 C C . GLU A 1 201 ? 12.271 10.428 32.730 1.00 66.12 201 GLU A C 1
ATOM 1582 O O . GLU A 1 201 ? 11.970 10.789 33.868 1.00 66.12 201 GLU A O 1
ATOM 1587 N N . PHE A 1 202 ? 11.425 10.513 31.705 1.00 70.88 202 PHE A N 1
ATOM 1588 C CA . PHE A 1 202 ? 10.062 11.028 31.799 1.00 70.88 202 PHE A CA 1
ATOM 1589 C C . PHE A 1 202 ? 9.074 9.882 31.634 1.00 70.88 202 PHE A C 1
ATOM 1591 O O . PHE A 1 202 ? 9.136 9.143 30.655 1.00 70.88 202 PHE A O 1
ATOM 1598 N N . VAL A 1 203 ? 8.153 9.746 32.583 1.00 68.44 203 VAL A N 1
ATOM 1599 C CA . VAL A 1 203 ? 7.061 8.773 32.505 1.00 68.44 203 VAL A CA 1
ATOM 1600 C C . VAL A 1 203 ? 5.920 9.393 31.705 1.00 68.44 203 VAL A C 1
ATOM 1602 O O . VAL A 1 203 ? 5.397 10.440 32.084 1.00 68.44 203 VAL A O 1
ATOM 1605 N N . VAL A 1 204 ? 5.544 8.751 30.603 1.00 66.75 204 VAL A N 1
ATOM 1606 C CA . VAL A 1 204 ? 4.456 9.167 29.717 1.00 66.75 204 VAL A CA 1
ATOM 1607 C C . VAL A 1 204 ? 3.318 8.158 29.829 1.00 66.75 204 VAL A C 1
ATOM 1609 O O . VAL A 1 204 ? 3.531 6.946 29.789 1.00 66.75 204 VAL A O 1
ATOM 1612 N N . VAL A 1 205 ? 2.103 8.672 30.009 1.00 70.00 205 VAL A N 1
ATOM 1613 C CA . VAL A 1 205 ? 0.863 7.887 29.978 1.00 70.00 205 VAL A CA 1
ATOM 1614 C C . VAL A 1 205 ? 0.292 7.972 28.569 1.00 70.00 205 VAL A C 1
ATOM 1616 O O . VAL A 1 205 ? 0.307 9.051 27.977 1.00 70.00 205 VAL A O 1
ATOM 1619 N N . ASN A 1 206 ? -0.211 6.854 28.045 1.00 65.81 206 ASN A N 1
ATOM 1620 C CA . ASN A 1 206 ? -0.798 6.798 26.711 1.00 65.81 206 ASN A CA 1
ATOM 1621 C C . ASN A 1 206 ? -1.931 7.842 26.568 1.00 65.81 206 ASN A C 1
ATOM 1623 O O . ASN A 1 206 ? -2.896 7.779 27.344 1.00 65.81 206 ASN A O 1
ATOM 1627 N N . PRO A 1 207 ? -1.835 8.801 25.626 1.00 59.75 207 PRO A N 1
ATOM 1628 C CA . PRO A 1 207 ? -2.871 9.800 25.401 1.00 59.75 207 PRO A CA 1
ATOM 1629 C C . PRO A 1 207 ? -4.096 9.142 24.754 1.00 59.75 207 PRO A C 1
ATOM 1631 O O . PRO A 1 207 ? -4.292 9.170 23.545 1.00 59.75 207 PRO A O 1
ATOM 1634 N N . THR A 1 208 ? -4.959 8.547 25.572 1.00 56.38 208 THR A N 1
ATOM 1635 C CA . THR A 1 208 ? -6.319 8.210 25.143 1.00 56.38 208 THR A CA 1
ATOM 1636 C C . THR A 1 208 ? -7.112 9.511 25.005 1.00 56.38 208 THR A C 1
ATOM 1638 O O . THR A 1 208 ? -6.980 10.384 25.871 1.00 56.38 208 THR A O 1
ATOM 1641 N N . PRO A 1 209 ? -7.937 9.687 23.953 1.00 46.25 209 PRO A N 1
ATOM 1642 C CA . PRO A 1 209 ? -8.848 10.820 23.894 1.00 46.25 209 PRO A CA 1
ATOM 1643 C C . PRO A 1 209 ? -9.748 10.748 25.126 1.00 46.25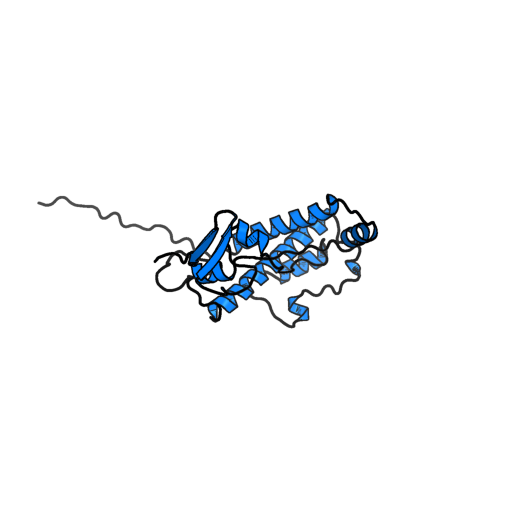 209 PRO A C 1
ATOM 1645 O O . PRO A 1 209 ? -10.501 9.787 25.295 1.00 46.25 209 PRO A O 1
ATOM 1648 N N . SER A 1 210 ? -9.632 11.727 26.021 1.00 36.50 210 SER A N 1
ATOM 1649 C CA . SER A 1 210 ? -10.590 11.885 27.105 1.00 36.50 210 SER A CA 1
ATOM 1650 C C . SER A 1 210 ? -11.967 12.102 26.483 1.00 36.50 210 SER A C 1
ATOM 1652 O O . SER A 1 210 ? -12.108 12.973 25.622 1.00 36.50 210 SER A O 1
ATOM 1654 N N . SER A 1 211 ? -12.926 11.282 26.914 1.00 34.84 211 SER A N 1
ATOM 1655 C CA . SER A 1 211 ? -14.367 11.383 26.646 1.00 34.84 211 SER A CA 1
ATOM 1656 C C . SER A 1 211 ? -14.897 12.809 26.564 1.00 34.84 211 SER A C 1
ATOM 1658 O O . SER A 1 211 ? -14.518 13.592 27.468 1.00 34.84 211 SER A O 1
#

Sequence (211 aa):
MTANHPDFASSVPTESHPSKLVGSRGSKNIYFDFEKLAEATEAVTFNLNKIIDVNYYHVESARRSNLQHRTIDIGVQGLADTFILLGMAFDSPEAQQLNKDIFETIYYHSLKASSEIAARECPYETYEGSPGILQHDMWGVSPSSRWNWDSLREMISKNGVRNSLLLAPMQTASTSQILGNNECLEPYTSNIYSHRVLSGEFVVVNPTPSS

Organism: NCBI:txid218843